Protein AF-A0A928DIE9-F1 (afdb_monomer_lite)

Radius of gyration: 20.84 Å; chains: 1; bounding box: 59×35×54 Å

pLDDT: mean 76.39, std 14.11, range [31.09, 95.12]

Sequence (202 aa):
MENKKYRVNTIIRRFVLQNSGRWTNYGNALSGDERKLLEYARLKGYVVCGNDAVRGSKLGEHFRVVKYFTTNSLLKKQKAEEKEQALRLEKCLKSERLNRFTTISDIGCIVVDDVKYSNFYGVGENIVDVCSCDFEEFKKSEIITRRQIFNIKEFISVIKFDSLKSIKVSHFDCDDSLGSTTIDNVCGFCIWKRKMKVFVQK

Foldseek 3Di:
DDWDKADAFDKAWQWDWDDDDPDIDIDGPDDPVRVVLLLLCVLVPQWDWDAPDDPPDNRRTIIGGHHIDIPVRSVVVVVVVVVVVVVLVCVLFVWAFDDKDWADEPQLWKAKQNDIGGDQDDDDTQMETETEGALVSNVVRDDPDPPPDDGSAWDWHKFFDPFWDWMWIASYDPDCVVDTDIDGQWRTWIDTRSYIYTYHYD

Structure (mmCIF, N/CA/C/O backbone):
data_AF-A0A928DIE9-F1
#
_entry.id   AF-A0A928DIE9-F1
#
loop_
_atom_site.group_PDB
_atom_site.id
_atom_site.type_symbol
_atom_site.label_atom_id
_atom_site.label_alt_id
_atom_site.label_comp_id
_atom_site.label_asym_id
_atom_site.label_entity_id
_atom_site.label_seq_id
_atom_site.pdbx_PDB_ins_code
_atom_site.Cartn_x
_atom_site.Cartn_y
_atom_site.Cartn_z
_atom_site.occupancy
_atom_site.B_iso_or_equiv
_atom_site.auth_seq_id
_atom_site.auth_comp_id
_atom_site.auth_asym_id
_atom_site.auth_atom_id
_atom_site.pdbx_PDB_model_num
ATOM 1 N N . MET A 1 1 ? 12.667 12.666 -12.101 1.00 64.69 1 MET A N 1
ATOM 2 C CA . MET A 1 1 ? 12.674 11.545 -13.068 1.00 64.69 1 MET A CA 1
ATOM 3 C C . MET A 1 1 ? 12.525 12.125 -14.463 1.00 64.69 1 MET A C 1
ATOM 5 O O . MET A 1 1 ? 11.656 12.968 -14.649 1.00 64.69 1 MET A O 1
ATOM 9 N N . GLU A 1 2 ? 13.375 11.729 -15.406 1.00 78.88 2 GLU A N 1
ATOM 10 C CA . GLU A 1 2 ? 13.323 12.212 -16.791 1.00 78.88 2 GLU A CA 1
ATOM 11 C C . GLU A 1 2 ? 12.066 11.699 -17.524 1.00 78.88 2 GLU A C 1
ATOM 13 O O . GLU A 1 2 ? 11.584 10.588 -17.265 1.00 78.88 2 GLU A O 1
ATOM 18 N N . ASN A 1 3 ? 11.510 12.503 -18.436 1.00 88.50 3 ASN A N 1
ATOM 19 C CA . ASN A 1 3 ? 10.296 12.142 -19.169 1.00 88.50 3 ASN A CA 1
ATOM 20 C C . ASN A 1 3 ? 10.588 11.186 -20.340 1.00 88.50 3 ASN A C 1
ATOM 22 O O . ASN A 1 3 ? 10.615 11.587 -21.504 1.00 88.50 3 ASN A O 1
ATOM 26 N N . LYS A 1 4 ? 10.777 9.903 -20.023 1.00 91.62 4 LYS A N 1
ATOM 27 C CA . LYS A 1 4 ? 11.003 8.830 -20.999 1.00 91.62 4 LYS A CA 1
ATOM 28 C C . LYS A 1 4 ? 9.729 8.497 -21.787 1.00 91.62 4 LYS A C 1
ATOM 30 O O . LYS A 1 4 ? 8.614 8.531 -21.257 1.00 91.62 4 LYS A O 1
ATOM 35 N N . LYS A 1 5 ? 9.904 8.139 -23.064 1.00 94.00 5 LYS A N 1
ATOM 36 C CA . LYS A 1 5 ? 8.845 7.656 -23.965 1.00 94.00 5 LYS A CA 1
ATOM 37 C C . LYS A 1 5 ? 9.003 6.147 -24.165 1.00 94.00 5 LYS A C 1
ATOM 39 O O . LYS A 1 5 ? 10.012 5.710 -24.706 1.00 94.00 5 LYS A O 1
ATOM 44 N N . TYR A 1 6 ? 7.994 5.373 -23.788 1.00 93.31 6 TYR A N 1
ATOM 45 C CA . TYR A 1 6 ? 7.972 3.917 -23.914 1.00 93.31 6 TYR A CA 1
ATOM 46 C C . TYR A 1 6 ? 7.121 3.524 -25.119 1.00 93.31 6 TYR A C 1
ATOM 48 O O . TYR A 1 6 ? 5.908 3.741 -25.131 1.00 93.31 6 TYR A O 1
ATOM 56 N N . ARG A 1 7 ? 7.759 2.985 -26.163 1.00 94.69 7 ARG A N 1
ATOM 57 C CA . ARG A 1 7 ? 7.091 2.579 -27.410 1.00 94.69 7 ARG A CA 1
ATOM 58 C C . ARG A 1 7 ? 6.674 1.115 -27.355 1.00 94.69 7 ARG A C 1
ATOM 60 O O . ARG A 1 7 ? 7.305 0.321 -26.665 1.00 94.69 7 ARG A O 1
ATOM 67 N N . VAL A 1 8 ? 5.637 0.753 -28.104 1.00 94.62 8 VAL A N 1
ATOM 68 C CA . VAL A 1 8 ? 5.186 -0.642 -28.229 1.00 94.62 8 VAL A CA 1
ATOM 69 C C . VAL A 1 8 ? 6.357 -1.539 -28.653 1.00 94.62 8 VAL A C 1
ATOM 71 O O . VAL A 1 8 ? 7.210 -1.119 -29.431 1.00 94.62 8 VAL A O 1
ATOM 74 N N . ASN A 1 9 ? 6.415 -2.746 -28.092 1.00 90.62 9 ASN A N 1
ATOM 75 C CA . ASN A 1 9 ? 7.477 -3.746 -28.232 1.00 90.62 9 ASN A CA 1
ATOM 76 C C . ASN A 1 9 ? 8.849 -3.356 -27.662 1.00 90.62 9 ASN A C 1
ATOM 78 O O . ASN A 1 9 ? 9.798 -4.124 -27.794 1.00 90.62 9 ASN A O 1
ATOM 82 N N . THR A 1 10 ? 8.966 -2.223 -26.961 1.00 93.50 10 THR A N 1
ATOM 83 C CA . THR A 1 10 ? 10.204 -1.892 -26.240 1.00 93.50 10 THR A CA 1
ATOM 84 C C . THR A 1 10 ? 10.426 -2.903 -25.114 1.00 93.50 10 THR A C 1
ATOM 86 O O . THR A 1 10 ? 9.526 -3.137 -24.300 1.00 93.50 10 THR A O 1
ATOM 89 N N . ILE A 1 11 ? 11.622 -3.493 -25.067 1.00 92.25 11 ILE A N 1
ATOM 90 C CA . ILE A 1 11 ? 12.054 -4.421 -24.016 1.00 92.25 11 ILE A CA 1
ATOM 91 C C . ILE A 1 11 ? 12.897 -3.654 -23.003 1.00 92.25 11 ILE A C 1
ATOM 93 O O . ILE A 1 11 ? 13.876 -3.002 -23.356 1.00 92.25 11 ILE A O 1
ATOM 97 N N . ILE A 1 12 ? 12.521 -3.757 -21.734 1.00 92.00 12 ILE A N 1
ATOM 98 C CA . ILE A 1 12 ? 13.185 -3.089 -20.619 1.00 92.00 12 ILE A CA 1
ATOM 99 C C . ILE A 1 12 ? 13.674 -4.167 -19.657 1.00 92.00 12 ILE A C 1
ATOM 101 O O . ILE A 1 12 ? 12.870 -4.845 -19.010 1.00 92.00 12 ILE A O 1
ATOM 105 N N . ARG A 1 13 ? 14.993 -4.349 -19.573 1.00 89.44 13 ARG A N 1
ATOM 106 C CA . ARG A 1 13 ? 15.612 -5.359 -18.704 1.00 89.44 13 ARG A CA 1
ATOM 107 C C . ARG A 1 13 ? 15.458 -4.972 -17.238 1.00 89.44 13 ARG A C 1
ATOM 109 O O . ARG A 1 13 ? 15.563 -3.800 -16.889 1.00 89.44 13 ARG A O 1
ATOM 116 N N . ARG A 1 14 ? 15.200 -5.960 -16.378 1.00 85.62 14 ARG A N 1
ATOM 117 C CA . ARG A 1 14 ? 15.103 -5.753 -14.923 1.00 85.62 14 ARG A CA 1
ATOM 118 C C . ARG A 1 14 ? 16.461 -5.835 -14.238 1.00 85.62 14 ARG A C 1
ATOM 120 O O . ARG A 1 14 ? 16.690 -5.126 -13.259 1.00 85.62 14 ARG A O 1
ATOM 127 N N . PHE A 1 15 ? 17.346 -6.665 -14.775 1.00 84.31 15 PHE A N 1
ATOM 128 C CA . PHE A 1 15 ? 18.665 -6.930 -14.224 1.00 84.31 15 PHE A CA 1
ATOM 129 C C . PHE A 1 15 ? 19.743 -6.721 -15.281 1.00 84.31 15 PHE A C 1
ATOM 131 O O . PHE A 1 15 ? 19.508 -6.915 -16.473 1.00 84.31 15 PHE A O 1
ATOM 138 N N . VAL A 1 16 ? 20.916 -6.311 -14.821 1.00 82.75 16 VAL A N 1
ATOM 139 C CA . VAL A 1 16 ? 22.142 -6.195 -15.614 1.00 82.75 16 VAL A CA 1
ATOM 140 C C . VAL A 1 16 ? 23.260 -6.930 -14.891 1.00 82.75 16 VAL A C 1
ATOM 142 O O . VAL A 1 16 ? 23.226 -7.094 -13.669 1.00 82.75 16 VAL A O 1
ATOM 145 N N . LEU A 1 17 ? 24.253 -7.384 -15.648 1.00 79.69 17 LEU A N 1
ATOM 146 C CA . LEU A 1 17 ? 25.487 -7.903 -15.072 1.00 79.69 17 LEU A CA 1
ATOM 147 C C . LEU A 1 17 ? 26.240 -6.764 -14.382 1.00 79.69 17 LEU A C 1
ATOM 149 O O . LEU A 1 17 ? 26.404 -5.690 -14.958 1.00 79.69 17 LEU A O 1
ATOM 153 N N . GLN A 1 18 ? 26.694 -7.001 -13.156 1.00 73.56 18 GLN A N 1
ATOM 154 C CA . GLN A 1 18 ? 27.479 -6.045 -12.385 1.00 73.56 18 GLN A CA 1
ATOM 155 C C . GLN A 1 18 ? 28.905 -6.596 -12.243 1.00 73.56 18 GLN A C 1
ATOM 157 O O . GLN A 1 18 ? 29.102 -7.557 -11.513 1.00 73.56 18 GLN A O 1
ATOM 162 N N . ASN A 1 19 ? 29.846 -5.999 -12.990 1.00 59.81 19 ASN A N 1
ATOM 163 C CA . ASN A 1 19 ? 31.301 -6.227 -13.078 1.00 59.81 19 ASN A CA 1
ATOM 164 C C . ASN A 1 19 ? 31.883 -7.660 -13.029 1.00 59.81 19 ASN A C 1
ATOM 166 O O . ASN A 1 19 ? 31.522 -8.543 -12.259 1.00 59.81 19 ASN A O 1
ATOM 170 N N . SER A 1 20 ? 32.886 -7.839 -13.889 1.00 55.91 20 SER A N 1
ATOM 171 C CA . SER A 1 20 ? 33.632 -9.058 -14.189 1.00 55.91 20 SER A CA 1
ATOM 172 C C . SER A 1 20 ? 34.693 -9.380 -13.127 1.00 55.91 20 SER A C 1
ATOM 174 O O . SER A 1 20 ? 35.809 -8.865 -13.177 1.00 55.91 20 SER A O 1
ATOM 176 N N . GLY A 1 21 ? 34.353 -10.254 -12.182 1.00 56.84 21 GLY A N 1
ATOM 177 C CA . GLY A 1 21 ? 35.299 -10.954 -11.305 1.00 56.84 21 GLY A CA 1
ATOM 178 C C . GLY A 1 21 ? 35.074 -12.471 -11.349 1.00 56.84 21 GLY A C 1
ATOM 179 O O . GLY A 1 21 ? 34.249 -12.949 -12.126 1.00 56.84 21 GLY A O 1
ATOM 180 N N . ARG A 1 22 ? 35.760 -13.244 -10.487 1.00 53.28 22 ARG A N 1
ATOM 181 C CA . ARG A 1 22 ? 35.577 -14.715 -10.364 1.00 53.28 22 ARG A CA 1
ATOM 182 C C . ARG A 1 22 ? 34.127 -15.144 -10.067 1.00 53.28 22 ARG A C 1
ATOM 184 O O . ARG A 1 22 ? 33.798 -16.305 -10.276 1.00 53.28 22 ARG A O 1
ATOM 191 N N . TRP A 1 23 ? 33.278 -14.215 -9.625 1.00 54.41 23 TRP A N 1
ATOM 192 C CA . TRP A 1 23 ? 31.851 -14.408 -9.380 1.00 54.41 23 TRP A CA 1
ATOM 193 C C . TRP A 1 23 ? 31.066 -13.277 -10.052 1.00 54.41 23 TRP A C 1
ATOM 195 O O . TRP A 1 23 ? 31.322 -12.103 -9.786 1.00 54.41 23 TRP A O 1
ATOM 205 N N . THR A 1 24 ? 30.139 -13.615 -10.948 1.00 58.31 24 THR A N 1
ATOM 206 C CA . THR A 1 24 ? 29.255 -12.644 -11.608 1.00 58.31 24 THR A CA 1
ATOM 207 C C . THR A 1 24 ? 28.074 -12.330 -10.694 1.00 58.31 24 THR A C 1
ATOM 209 O O . THR A 1 24 ? 27.295 -13.221 -10.365 1.00 58.31 24 THR A O 1
ATOM 212 N N . ASN A 1 25 ? 27.915 -11.062 -10.309 1.00 67.38 25 ASN A N 1
ATOM 213 C CA . ASN A 1 25 ? 26.770 -10.607 -9.519 1.00 67.38 25 ASN A CA 1
ATOM 214 C C . ASN A 1 25 ? 25.738 -9.890 -10.405 1.00 67.38 25 ASN A C 1
ATOM 216 O O . ASN A 1 25 ? 26.071 -9.287 -11.430 1.00 67.38 25 ASN A O 1
ATOM 220 N N . TYR A 1 26 ? 24.464 -9.960 -10.009 1.00 70.69 26 TYR A N 1
ATOM 221 C CA . TYR A 1 26 ? 23.358 -9.297 -10.707 1.00 70.69 26 TYR A CA 1
ATOM 222 C C . TYR A 1 26 ? 23.009 -7.971 -10.030 1.00 70.69 26 TYR A C 1
ATOM 224 O O . TYR A 1 26 ? 22.671 -7.947 -8.847 1.00 70.69 26 TYR A O 1
ATOM 232 N N . GLY A 1 27 ? 23.022 -6.886 -10.803 1.00 76.12 27 GLY A N 1
ATOM 233 C CA . GLY A 1 27 ? 22.555 -5.569 -10.380 1.00 76.12 27 GLY A CA 1
ATOM 234 C C . GLY A 1 27 ? 21.139 -5.279 -10.880 1.00 76.12 27 GLY A C 1
ATOM 235 O O . GLY A 1 27 ? 20.681 -5.844 -11.877 1.00 76.12 27 GLY A O 1
ATOM 236 N N . ASN A 1 28 ? 20.433 -4.363 -10.212 1.00 81.31 28 ASN A N 1
ATOM 237 C CA . ASN A 1 28 ? 19.189 -3.811 -10.753 1.00 81.31 28 ASN A CA 1
ATOM 238 C C . ASN A 1 28 ? 19.514 -2.912 -11.956 1.00 81.31 28 ASN A C 1
ATOM 240 O O . ASN A 1 28 ? 20.283 -1.965 -11.829 1.00 81.31 28 ASN A O 1
ATOM 244 N N . ALA A 1 29 ? 18.883 -3.175 -13.100 1.00 83.25 29 ALA A N 1
ATOM 245 C CA . ALA A 1 29 ? 19.022 -2.353 -14.309 1.00 83.25 29 ALA A CA 1
ATOM 246 C C . ALA A 1 29 ? 18.222 -1.045 -14.240 1.00 83.25 29 ALA A C 1
ATOM 248 O O . ALA A 1 29 ? 18.416 -0.136 -15.042 1.00 83.25 29 ALA A O 1
ATOM 249 N N . LEU A 1 30 ? 17.269 -0.984 -13.309 1.00 85.69 30 LEU A N 1
ATOM 250 C CA . LEU A 1 30 ? 16.293 0.085 -13.187 1.00 85.69 30 LEU A CA 1
ATOM 251 C C . LEU A 1 30 ? 16.490 0.811 -11.867 1.00 85.69 30 LEU A C 1
ATOM 253 O O . LEU A 1 30 ? 16.661 0.179 -10.820 1.00 85.69 30 LEU A O 1
ATOM 257 N N . SER A 1 31 ? 16.365 2.137 -11.910 1.00 84.81 31 SER A N 1
ATOM 258 C CA . SER A 1 31 ? 16.202 2.924 -10.690 1.00 84.81 31 SER A CA 1
ATOM 259 C C . SER A 1 31 ? 14.949 2.472 -9.926 1.00 84.81 31 SER A C 1
ATOM 261 O O . SER A 1 31 ? 13.987 1.961 -10.513 1.00 84.81 31 SER A O 1
ATOM 263 N N . GLY A 1 32 ? 14.936 2.672 -8.604 1.00 78.06 32 GLY A N 1
ATOM 264 C CA . GLY A 1 32 ? 13.797 2.288 -7.764 1.00 78.06 32 GLY A CA 1
ATOM 265 C C . GLY A 1 32 ? 12.475 2.910 -8.230 1.00 78.06 32 GLY A C 1
ATOM 266 O O . GLY A 1 32 ? 11.444 2.235 -8.241 1.00 78.06 32 GLY A O 1
ATOM 267 N N . ASP A 1 33 ? 12.512 4.161 -8.687 1.00 80.06 33 ASP A N 1
ATOM 268 C CA . ASP A 1 33 ? 11.329 4.875 -9.169 1.00 80.06 33 ASP A CA 1
ATOM 269 C C . ASP A 1 33 ? 10.865 4.398 -10.549 1.00 80.06 33 ASP A C 1
ATOM 271 O O . ASP A 1 33 ? 9.667 4.212 -10.767 1.00 80.06 33 ASP A O 1
ATOM 275 N N . GLU A 1 34 ? 11.793 4.120 -11.465 1.00 83.75 34 GLU A N 1
ATOM 276 C CA . GLU A 1 34 ? 11.464 3.567 -12.783 1.00 83.75 34 GLU A CA 1
ATOM 277 C C . GLU A 1 34 ? 10.861 2.165 -12.660 1.00 83.75 34 GLU A C 1
ATOM 279 O O . GLU A 1 34 ? 9.843 1.857 -13.281 1.00 83.75 34 GLU A O 1
ATOM 284 N N . ARG A 1 35 ? 11.402 1.336 -11.762 1.00 85.19 35 ARG A N 1
ATOM 285 C CA . ARG A 1 35 ? 10.805 0.042 -11.420 1.00 85.19 35 ARG A CA 1
ATOM 286 C C . ARG A 1 35 ? 9.405 0.204 -10.827 1.00 85.19 35 ARG A C 1
ATOM 288 O O . ARG A 1 35 ? 8.515 -0.588 -11.134 1.00 85.19 35 ARG A O 1
ATOM 295 N N . LYS A 1 36 ? 9.178 1.205 -9.968 1.00 79.31 36 LYS A N 1
ATOM 296 C CA . LYS A 1 36 ? 7.841 1.470 -9.411 1.00 79.31 36 LYS A CA 1
ATOM 297 C C . LYS A 1 36 ? 6.835 1.812 -10.501 1.00 79.31 36 LYS A C 1
ATOM 299 O O . LYS A 1 36 ? 5.760 1.212 -10.516 1.00 79.31 36 LYS A O 1
ATOM 304 N N . LEU A 1 37 ? 7.225 2.692 -11.416 1.00 84.94 37 LEU A N 1
ATOM 305 C CA . LEU A 1 37 ? 6.416 3.113 -12.550 1.00 84.94 37 LEU A CA 1
ATOM 306 C C . LEU A 1 37 ? 6.063 1.948 -13.483 1.00 84.94 37 LEU A C 1
ATOM 308 O O . LEU A 1 37 ? 4.908 1.813 -13.872 1.00 84.94 37 LEU A O 1
ATOM 312 N N . LEU A 1 38 ? 7.030 1.091 -13.825 1.00 86.06 38 LEU A N 1
ATOM 313 C CA . LEU A 1 38 ? 6.810 -0.045 -14.730 1.00 86.06 38 LEU A CA 1
ATOM 314 C C . LEU A 1 38 ? 5.915 -1.127 -14.120 1.00 86.06 38 LEU A C 1
ATOM 316 O O . LEU A 1 38 ? 5.119 -1.741 -14.823 1.00 86.06 38 LEU A O 1
ATOM 320 N N . GLU A 1 39 ? 5.962 -1.314 -12.805 1.00 84.12 39 GLU A N 1
ATOM 321 C CA . GLU A 1 39 ? 4.992 -2.169 -12.115 1.00 84.12 39 GLU A CA 1
ATOM 322 C C . GLU A 1 39 ? 3.582 -1.572 -12.156 1.00 84.12 39 GLU A C 1
ATOM 324 O O . GLU A 1 39 ? 2.631 -2.289 -12.450 1.00 84.12 39 GLU A O 1
ATOM 329 N N . TYR A 1 40 ? 3.429 -0.261 -11.934 1.00 81.00 40 TYR A N 1
ATOM 330 C CA . TYR A 1 40 ? 2.140 0.413 -12.129 1.00 81.00 40 TYR A CA 1
ATOM 331 C C . TYR A 1 40 ? 1.644 0.265 -13.578 1.00 81.00 40 TYR A C 1
ATOM 333 O O . TYR A 1 40 ? 0.487 -0.086 -13.817 1.00 81.00 40 TYR A O 1
ATOM 341 N N . ALA A 1 41 ? 2.544 0.421 -14.553 1.00 81.94 41 ALA A N 1
ATOM 342 C CA . ALA A 1 41 ? 2.262 0.193 -15.967 1.00 81.94 41 ALA A CA 1
ATOM 343 C C . ALA A 1 41 ? 1.769 -1.240 -16.227 1.00 81.94 41 ALA A C 1
ATOM 345 O O . ALA A 1 41 ? 0.841 -1.434 -17.014 1.00 81.94 41 ALA A O 1
ATOM 346 N N . ARG A 1 42 ? 2.344 -2.239 -15.544 1.00 83.81 42 ARG A N 1
ATOM 347 C CA . ARG A 1 42 ? 1.964 -3.655 -15.667 1.00 83.81 42 ARG A CA 1
ATOM 348 C C . ARG A 1 42 ? 0.527 -3.877 -15.231 1.00 83.81 42 ARG A C 1
ATOM 350 O O . ARG A 1 42 ? -0.257 -4.483 -15.950 1.00 83.81 42 ARG A O 1
ATOM 357 N N . LEU A 1 43 ? 0.168 -3.322 -14.081 1.00 77.44 43 LEU A N 1
ATOM 358 C CA . LEU A 1 43 ? -1.168 -3.442 -13.494 1.00 77.44 43 LEU A CA 1
ATOM 359 C C . LEU A 1 43 ? -2.250 -2.809 -14.368 1.00 77.44 43 LEU A C 1
ATOM 361 O O . LEU A 1 43 ? -3.383 -3.274 -14.398 1.00 77.44 43 LEU A O 1
ATOM 365 N N . LYS A 1 44 ? -1.894 -1.755 -15.103 1.00 84.50 44 LYS A N 1
ATOM 366 C CA . LYS A 1 44 ? -2.789 -1.070 -16.041 1.00 84.50 44 LYS A CA 1
ATOM 367 C C . LYS A 1 44 ? -2.713 -1.628 -17.468 1.00 84.50 44 LYS A C 1
ATOM 369 O O . LYS A 1 44 ? -3.322 -1.061 -18.375 1.00 84.50 44 LYS A O 1
ATOM 374 N N . GLY A 1 45 ? -1.972 -2.717 -17.681 1.00 81.94 45 GLY A N 1
ATOM 375 C CA . GLY A 1 45 ? -1.859 -3.397 -18.972 1.00 81.94 45 GLY A CA 1
ATOM 376 C C . GLY A 1 45 ? -1.089 -2.613 -20.039 1.00 81.94 45 GLY A C 1
ATOM 377 O O . GLY A 1 45 ? -1.364 -2.777 -21.226 1.00 81.94 45 GLY A O 1
ATOM 378 N N . TYR A 1 46 ? -0.165 -1.732 -19.643 1.00 86.94 46 TYR A N 1
ATOM 379 C CA . TYR A 1 46 ? 0.757 -1.0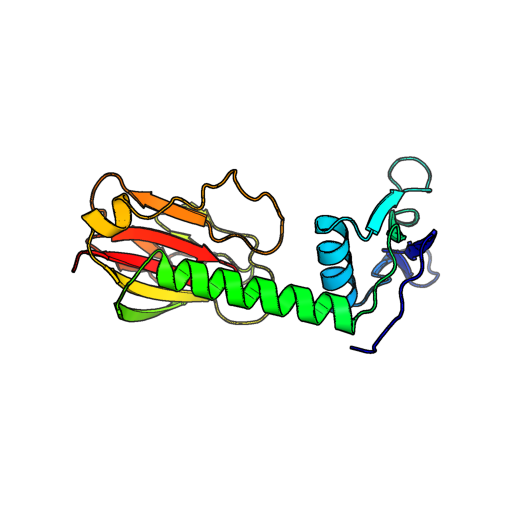45 -20.560 1.00 86.94 46 TYR A CA 1
ATOM 380 C C . TYR A 1 46 ? 2.035 -1.845 -20.811 1.00 86.94 46 TYR A C 1
ATOM 382 O O . TYR A 1 46 ? 2.655 -1.692 -21.865 1.00 86.94 46 TYR A O 1
ATOM 390 N N . VAL A 1 47 ? 2.423 -2.709 -19.869 1.00 90.94 47 VAL A N 1
ATOM 391 C CA . VAL A 1 47 ? 3.559 -3.626 -20.014 1.00 90.94 47 VAL A CA 1
ATOM 392 C C . VAL A 1 47 ? 3.188 -5.036 -19.555 1.00 90.94 47 VAL A C 1
ATOM 394 O O . VAL A 1 47 ? 2.308 -5.209 -18.715 1.00 90.94 47 VAL A O 1
ATOM 397 N N . VAL A 1 48 ? 3.894 -6.038 -20.069 1.00 90.38 48 VAL A N 1
ATOM 398 C CA . VAL A 1 48 ? 3.825 -7.436 -19.618 1.00 90.38 48 VAL A CA 1
ATOM 399 C C . VAL A 1 48 ? 5.202 -7.908 -19.159 1.00 90.38 48 VAL A C 1
ATOM 401 O O . VAL A 1 48 ? 6.220 -7.414 -19.644 1.00 90.38 48 VAL A O 1
ATOM 404 N N . CYS A 1 49 ? 5.247 -8.847 -18.216 1.00 89.31 49 CYS A N 1
ATOM 405 C CA . CYS A 1 49 ? 6.502 -9.473 -17.801 1.00 89.31 49 CYS A CA 1
ATOM 406 C C . CYS A 1 49 ? 6.845 -10.637 -18.730 1.00 89.31 49 CYS A C 1
ATOM 408 O O . CYS A 1 49 ? 5.968 -11.409 -19.110 1.00 89.31 49 CYS A O 1
ATOM 410 N N . GLY A 1 50 ? 8.125 -10.777 -19.055 1.00 8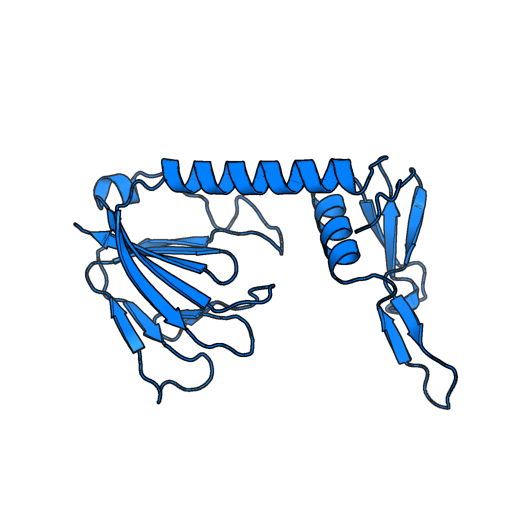6.31 50 GLY A N 1
ATOM 411 C CA . GLY A 1 50 ? 8.655 -11.930 -19.770 1.00 86.31 50 GLY A CA 1
ATOM 412 C C . GLY A 1 50 ? 9.993 -12.370 -19.190 1.00 86.31 50 GLY A C 1
ATOM 413 O O . GLY A 1 50 ? 10.644 -11.616 -18.463 1.00 86.31 50 GLY A O 1
ATOM 414 N N . ASN A 1 51 ? 10.391 -13.595 -19.519 1.00 87.12 51 ASN A N 1
ATOM 415 C CA . ASN A 1 51 ? 11.729 -14.111 -19.272 1.00 87.12 51 ASN A CA 1
ATOM 416 C C . ASN A 1 51 ? 12.181 -14.874 -20.522 1.00 87.12 51 ASN A C 1
ATOM 418 O O . ASN A 1 51 ? 11.515 -15.823 -20.925 1.00 87.12 51 ASN A O 1
ATOM 422 N N . ASP A 1 52 ? 13.249 -14.409 -21.164 1.00 83.44 52 ASP A N 1
ATOM 423 C CA . ASP A 1 52 ? 13.844 -15.020 -22.361 1.00 83.44 52 ASP A CA 1
ATOM 424 C C . ASP A 1 52 ? 15.156 -15.766 -22.062 1.00 83.44 52 ASP A C 1
ATOM 426 O O . ASP A 1 52 ? 15.822 -16.232 -22.983 1.00 83.44 52 ASP A O 1
ATOM 430 N N . ALA A 1 53 ? 15.529 -15.907 -20.787 1.00 79.00 53 ALA A N 1
ATOM 431 C CA . ALA A 1 53 ? 16.671 -16.715 -20.393 1.00 79.00 53 ALA A CA 1
ATOM 432 C C . ALA A 1 53 ? 16.283 -18.184 -20.177 1.00 79.00 53 ALA A C 1
ATOM 434 O O . ALA A 1 53 ? 15.119 -18.529 -19.953 1.00 79.00 53 ALA A O 1
ATOM 435 N N . VAL A 1 54 ? 17.297 -19.057 -20.202 1.00 73.69 54 VAL A N 1
ATOM 436 C CA . VAL A 1 54 ? 17.153 -20.476 -19.851 1.00 73.69 54 VAL A CA 1
ATOM 437 C C . VAL A 1 54 ? 16.518 -20.591 -18.458 1.00 73.69 54 VAL A C 1
ATOM 439 O O . VAL A 1 54 ? 16.803 -19.783 -17.569 1.00 73.69 54 VAL A O 1
ATOM 442 N N . ARG A 1 55 ? 15.609 -21.564 -18.308 1.00 66.81 55 ARG A N 1
ATOM 443 C CA . ARG A 1 55 ? 14.682 -21.760 -17.178 1.00 66.81 55 ARG A CA 1
ATOM 444 C C . ARG A 1 55 ? 15.249 -21.260 -15.835 1.00 66.81 55 ARG A C 1
ATOM 446 O O . ARG A 1 55 ? 16.205 -21.818 -15.313 1.00 66.81 55 ARG A O 1
ATOM 453 N N . GLY A 1 56 ? 14.627 -20.219 -15.274 1.00 58.62 56 GLY A N 1
ATOM 454 C CA . GLY A 1 56 ? 14.929 -19.706 -13.929 1.00 58.62 56 GLY A CA 1
ATOM 455 C C . GLY A 1 56 ? 16.036 -18.648 -13.835 1.00 58.62 56 GLY A C 1
ATOM 456 O O . GLY A 1 56 ? 16.278 -18.134 -12.744 1.00 58.62 56 GLY A O 1
ATOM 457 N N . SER A 1 57 ? 16.689 -18.271 -14.939 1.00 70.62 57 SER A N 1
ATOM 458 C CA . SER A 1 57 ? 17.720 -17.227 -14.903 1.00 70.62 57 SER A CA 1
ATOM 459 C C . SER A 1 57 ? 17.124 -15.818 -14.795 1.00 70.62 57 SER A C 1
ATOM 461 O O . SER A 1 57 ? 16.211 -15.440 -15.534 1.00 70.62 57 SER A O 1
ATOM 463 N N . LYS A 1 58 ? 17.680 -15.019 -13.873 1.00 70.56 58 LYS A N 1
ATOM 464 C CA . LYS A 1 58 ? 17.249 -13.638 -13.591 1.00 70.56 58 LYS A CA 1
ATOM 465 C C . LYS A 1 58 ? 17.591 -12.659 -14.719 1.00 70.56 58 LYS A C 1
ATOM 467 O O . LYS A 1 58 ? 16.908 -11.654 -14.874 1.00 70.56 58 LYS A O 1
ATOM 472 N N . LEU A 1 59 ? 18.612 -12.942 -15.534 1.00 75.38 59 LEU A N 1
ATOM 473 C CA . LEU A 1 59 ? 19.055 -12.039 -16.610 1.00 75.38 59 LEU A CA 1
ATOM 474 C C . LEU A 1 59 ? 18.026 -11.872 -17.733 1.00 75.38 59 LEU A C 1
ATOM 476 O O . LEU A 1 59 ? 18.006 -10.839 -18.403 1.00 75.38 59 LEU A O 1
ATOM 480 N N . GLY A 1 60 ? 17.160 -12.865 -17.929 1.00 78.38 60 GLY A N 1
ATOM 481 C CA . GLY A 1 60 ? 16.134 -12.792 -18.962 1.00 78.38 60 GLY A CA 1
ATOM 482 C C . GLY A 1 60 ? 14.900 -12.001 -18.546 1.00 78.38 60 GLY A C 1
ATOM 483 O O . GLY A 1 60 ? 14.064 -11.669 -19.389 1.00 78.38 60 GLY A O 1
ATOM 484 N N . GLU A 1 61 ? 14.767 -11.653 -17.263 1.00 86.94 61 GLU A N 1
ATOM 485 C CA . GLU A 1 61 ? 13.580 -10.961 -16.781 1.00 86.94 61 GLU A CA 1
ATOM 486 C C . GLU A 1 61 ? 13.469 -9.541 -17.353 1.00 86.94 61 GLU A C 1
ATOM 488 O O . GLU A 1 61 ? 14.353 -8.688 -17.193 1.00 86.94 61 GLU A O 1
ATOM 493 N N . HIS A 1 62 ? 12.334 -9.262 -17.990 1.00 90.69 62 HIS A N 1
ATOM 494 C CA . HIS A 1 62 ? 12.075 -7.988 -18.646 1.00 90.69 62 HIS A CA 1
ATOM 495 C C . HIS A 1 62 ? 10.614 -7.546 -18.535 1.00 90.69 62 HIS A C 1
ATOM 497 O O . HIS A 1 62 ? 9.699 -8.351 -18.349 1.00 90.69 62 HIS A O 1
ATOM 503 N N . PHE A 1 63 ? 10.403 -6.242 -18.706 1.00 91.69 63 PHE A N 1
ATOM 504 C CA . PHE A 1 63 ? 9.113 -5.670 -19.074 1.00 91.69 63 PHE A CA 1
ATOM 505 C C . PHE A 1 63 ? 9.071 -5.478 -20.588 1.00 91.69 63 PHE A C 1
ATOM 507 O O . PHE A 1 63 ? 9.993 -4.908 -21.171 1.00 91.69 63 PHE A O 1
ATOM 514 N N . ARG A 1 64 ? 7.995 -5.925 -21.228 1.00 94.62 64 ARG A N 1
ATOM 515 C CA . ARG A 1 64 ? 7.707 -5.650 -22.636 1.00 94.62 64 ARG A CA 1
ATOM 516 C C . ARG A 1 64 ? 6.550 -4.679 -22.723 1.00 94.62 64 ARG A C 1
ATOM 518 O O . ARG A 1 64 ? 5.474 -4.945 -22.192 1.00 94.62 64 ARG A O 1
ATOM 525 N N . VAL A 1 65 ? 6.766 -3.560 -23.395 1.00 94.56 65 VAL A N 1
ATOM 526 C CA . VAL A 1 65 ? 5.741 -2.534 -23.575 1.00 94.56 65 VAL A CA 1
ATOM 527 C C . VAL A 1 65 ? 4.723 -3.008 -24.606 1.00 94.56 65 VAL A C 1
ATOM 529 O O . VAL A 1 65 ? 5.076 -3.278 -25.748 1.00 94.56 65 VAL A O 1
ATOM 532 N N . VAL A 1 66 ? 3.456 -3.097 -24.213 1.00 94.25 66 VAL A N 1
ATOM 533 C CA . VAL A 1 66 ? 2.346 -3.500 -25.096 1.00 94.25 66 VAL A CA 1
ATOM 534 C C . VAL A 1 66 ? 1.484 -2.313 -25.525 1.00 94.25 66 VAL A C 1
ATOM 536 O O . VAL A 1 66 ? 0.792 -2.390 -26.533 1.00 94.25 66 VAL A O 1
ATOM 539 N N . LYS A 1 67 ? 1.553 -1.189 -24.801 1.00 94.50 67 LYS A N 1
ATOM 540 C CA . LYS A 1 67 ? 0.885 0.073 -25.151 1.00 94.50 67 LYS A CA 1
ATOM 541 C C . LYS A 1 67 ? 1.844 1.233 -24.958 1.00 94.50 67 LYS A C 1
ATOM 543 O O . LYS A 1 67 ? 2.609 1.236 -24.002 1.00 94.50 67 LYS A O 1
ATOM 548 N N . TYR A 1 68 ? 1.782 2.232 -25.832 1.00 95.12 68 TYR A N 1
ATOM 549 C CA . TYR A 1 68 ? 2.595 3.438 -25.687 1.00 95.12 68 TYR A CA 1
ATOM 550 C C . TYR A 1 68 ? 2.256 4.199 -24.395 1.00 95.12 68 TYR A C 1
ATOM 552 O O . TYR A 1 68 ? 1.083 4.371 -24.059 1.00 95.12 68 TYR A O 1
ATOM 560 N N . PHE A 1 69 ? 3.278 4.695 -23.692 1.00 94.81 69 PHE A N 1
ATOM 561 C CA . PHE A 1 69 ? 3.114 5.645 -22.589 1.00 94.81 69 PHE A CA 1
ATOM 562 C C . PHE A 1 69 ? 4.366 6.501 -22.390 1.00 94.81 69 PHE A C 1
ATOM 564 O O . PHE A 1 69 ? 5.461 6.176 -22.847 1.00 94.81 69 PHE A O 1
ATOM 571 N N . THR A 1 70 ? 4.211 7.607 -21.668 1.00 94.12 70 THR A N 1
ATOM 572 C CA . THR A 1 70 ? 5.333 8.422 -21.183 1.00 94.12 70 THR A CA 1
ATOM 573 C C . THR A 1 70 ? 5.408 8.373 -19.666 1.00 94.12 70 THR A C 1
ATOM 575 O O . THR A 1 70 ? 4.382 8.171 -19.003 1.00 94.12 70 THR A O 1
ATOM 578 N N . THR A 1 71 ? 6.598 8.607 -19.108 1.00 91.38 71 THR A N 1
ATOM 579 C CA . THR A 1 71 ? 6.782 8.727 -17.655 1.00 91.38 71 THR A CA 1
ATOM 580 C C . THR A 1 71 ? 5.787 9.725 -17.064 1.00 91.38 71 THR A C 1
ATOM 582 O O . THR A 1 71 ? 5.053 9.391 -16.136 1.00 91.38 71 THR A O 1
ATOM 585 N N . ASN A 1 72 ? 5.675 10.917 -17.657 1.00 92.31 72 ASN A N 1
ATOM 586 C CA . ASN A 1 72 ? 4.792 11.967 -17.152 1.00 92.31 72 ASN A CA 1
ATOM 587 C C . ASN A 1 72 ? 3.311 11.585 -17.217 1.00 92.31 72 ASN A C 1
ATOM 589 O O . ASN A 1 72 ? 2.582 11.822 -16.254 1.00 92.31 72 ASN A O 1
ATOM 593 N N . SER A 1 73 ? 2.852 10.989 -18.323 1.00 91.56 73 SER A N 1
ATOM 594 C CA . SER A 1 73 ? 1.445 10.584 -18.453 1.00 91.56 73 SER A CA 1
ATOM 595 C C . SER A 1 73 ? 1.055 9.540 -17.411 1.00 91.56 73 SER A C 1
ATOM 597 O O . SER A 1 73 ? -0.017 9.626 -16.816 1.00 91.56 73 SER A O 1
ATOM 599 N N . LEU A 1 74 ? 1.942 8.573 -17.164 1.00 87.56 74 LEU A N 1
ATOM 600 C CA . LEU A 1 74 ? 1.648 7.459 -16.275 1.00 87.56 74 LEU A CA 1
ATOM 601 C C . LEU A 1 74 ? 1.729 7.889 -14.801 1.00 87.56 74 LEU A C 1
ATOM 603 O O . LEU A 1 74 ? 0.857 7.527 -14.020 1.00 87.56 74 LEU A O 1
ATOM 607 N N . LEU A 1 75 ? 2.697 8.746 -14.447 1.00 85.69 75 LEU A N 1
ATOM 608 C CA . LEU A 1 75 ? 2.787 9.359 -13.116 1.00 85.69 75 LEU A CA 1
ATOM 609 C C . LEU A 1 75 ? 1.585 10.250 -12.795 1.00 85.69 75 LEU A C 1
ATOM 611 O O . LEU A 1 75 ? 1.089 10.221 -11.672 1.00 85.69 75 LEU A O 1
ATOM 615 N N . LYS A 1 76 ? 1.106 11.050 -13.758 1.00 88.31 76 LYS A N 1
ATOM 616 C CA . LYS A 1 76 ? -0.105 11.865 -13.565 1.00 88.31 76 LYS A CA 1
ATOM 617 C C . LYS A 1 76 ? -1.315 10.983 -13.272 1.00 88.31 76 LYS A C 1
ATOM 619 O O . LYS A 1 76 ? -2.063 11.283 -12.347 1.00 88.31 76 LYS A O 1
ATOM 624 N N . LYS A 1 77 ? -1.471 9.886 -14.020 1.00 85.12 77 LYS A N 1
ATOM 625 C CA . LYS A 1 77 ? -2.549 8.916 -13.803 1.00 85.12 77 LYS A CA 1
ATOM 626 C C . LYS A 1 77 ? -2.441 8.244 -12.433 1.00 85.12 77 LYS A C 1
ATOM 628 O O . LYS A 1 77 ? -3.429 8.206 -11.712 1.00 85.12 77 LYS A O 1
ATOM 633 N N . GLN A 1 78 ? -1.239 7.815 -12.050 1.00 79.88 78 GLN A N 1
ATOM 634 C CA . GLN A 1 78 ? -0.977 7.242 -10.732 1.00 79.88 78 GLN A CA 1
ATOM 635 C C . GLN A 1 78 ? -1.371 8.213 -9.609 1.00 79.88 78 GLN A C 1
ATOM 637 O O . GLN A 1 78 ? -2.176 7.864 -8.756 1.00 79.88 78 GLN A O 1
ATOM 642 N N . LYS A 1 79 ? -0.881 9.458 -9.643 1.00 79.44 79 LYS A N 1
ATOM 643 C CA . LYS A 1 79 ? -1.203 10.471 -8.622 1.00 79.44 79 LYS A CA 1
ATOM 644 C C . LYS A 1 79 ? -2.695 10.808 -8.560 1.00 79.44 79 LYS A C 1
ATOM 646 O O . LYS A 1 79 ? -3.212 11.090 -7.483 1.00 79.44 79 LYS A O 1
ATOM 651 N N . ALA A 1 80 ? -3.378 10.824 -9.704 1.00 78.00 80 ALA A N 1
ATOM 652 C CA . ALA A 1 80 ? -4.815 11.068 -9.754 1.00 78.00 80 ALA A CA 1
ATOM 653 C C . ALA A 1 80 ? -5.598 9.924 -9.095 1.00 78.00 80 ALA A C 1
ATOM 655 O O . ALA A 1 80 ? -6.477 10.195 -8.283 1.00 78.00 80 ALA A O 1
ATOM 656 N N . GLU A 1 81 ? -5.236 8.670 -9.383 1.00 75.38 81 GLU A N 1
ATOM 657 C CA . GLU A 1 81 ? -5.836 7.495 -8.741 1.00 75.38 81 GLU A CA 1
ATOM 658 C C . GLU A 1 81 ? -5.535 7.453 -7.235 1.00 75.38 81 GLU A C 1
ATOM 660 O O . GLU A 1 81 ? -6.446 7.210 -6.451 1.00 75.38 81 GLU A O 1
ATOM 665 N N . GLU A 1 82 ? -4.305 7.771 -6.812 1.00 69.56 82 GLU A N 1
ATOM 666 C CA . GLU A 1 82 ? -3.937 7.890 -5.391 1.00 69.56 82 GLU A CA 1
ATOM 667 C C . GLU A 1 82 ? -4.809 8.937 -4.674 1.00 69.56 82 GLU A C 1
ATOM 669 O O . GLU A 1 82 ? -5.333 8.689 -3.586 1.00 69.56 82 GLU A O 1
ATOM 674 N N . LYS A 1 83 ? -5.015 10.104 -5.300 1.00 74.00 83 LYS A N 1
ATOM 675 C CA . LYS A 1 83 ? -5.869 11.169 -4.757 1.00 74.00 83 LYS A CA 1
ATOM 676 C C . LYS A 1 83 ? -7.340 10.756 -4.717 1.00 74.00 83 LYS A C 1
ATOM 678 O O . LYS A 1 83 ? -8.023 11.039 -3.739 1.00 74.00 83 LYS A O 1
ATOM 683 N N . GLU A 1 84 ? -7.834 10.100 -5.762 1.00 71.19 84 GLU A N 1
ATOM 684 C CA . GLU A 1 84 ? -9.213 9.616 -5.820 1.00 71.19 84 GLU A CA 1
ATOM 685 C C . GLU A 1 84 ? -9.472 8.547 -4.756 1.00 71.19 84 GLU A C 1
ATOM 687 O O . GLU A 1 84 ? -10.495 8.596 -4.081 1.00 71.19 84 GLU A O 1
ATOM 692 N N . GLN A 1 85 ? -8.537 7.618 -4.552 1.00 64.50 85 GLN A N 1
ATOM 693 C CA . GLN A 1 85 ? -8.634 6.609 -3.500 1.00 64.50 85 GLN A CA 1
ATOM 694 C C . GLN A 1 85 ? -8.610 7.234 -2.107 1.00 64.50 85 GLN A C 1
ATOM 696 O O . GLN A 1 85 ? -9.428 6.857 -1.272 1.00 64.50 85 GLN A O 1
ATOM 701 N N . ALA A 1 86 ? -7.732 8.212 -1.865 1.00 63.69 86 ALA A N 1
ATOM 702 C CA . ALA A 1 86 ? -7.713 8.951 -0.604 1.00 63.69 86 ALA A CA 1
ATOM 703 C C . ALA A 1 86 ? -9.058 9.652 -0.347 1.00 63.69 86 ALA A C 1
ATOM 705 O O . ALA A 1 86 ? -9.632 9.503 0.727 1.00 63.69 86 ALA A O 1
ATOM 706 N N . LEU A 1 87 ? -9.612 10.325 -1.362 1.00 68.62 87 LEU A N 1
ATOM 707 C CA . LEU A 1 87 ? -10.921 10.980 -1.278 1.00 68.62 87 LEU A CA 1
ATOM 708 C C . LEU A 1 87 ? -12.072 9.987 -1.087 1.00 68.62 87 LEU A C 1
ATOM 710 O O . LEU A 1 87 ? -12.998 10.267 -0.330 1.00 68.62 87 LEU A O 1
ATOM 714 N N . ARG A 1 88 ? -12.047 8.833 -1.764 1.00 62.72 88 ARG A N 1
ATOM 715 C CA . ARG A 1 88 ? -13.035 7.764 -1.552 1.00 62.72 88 ARG A CA 1
ATOM 716 C C . ARG A 1 88 ? -12.959 7.255 -0.121 1.00 62.72 88 ARG A C 1
ATOM 718 O O . ARG A 1 88 ? -13.994 7.116 0.508 1.00 62.72 88 ARG A O 1
ATOM 725 N N . LEU A 1 89 ? -11.761 7.060 0.420 1.00 58.88 89 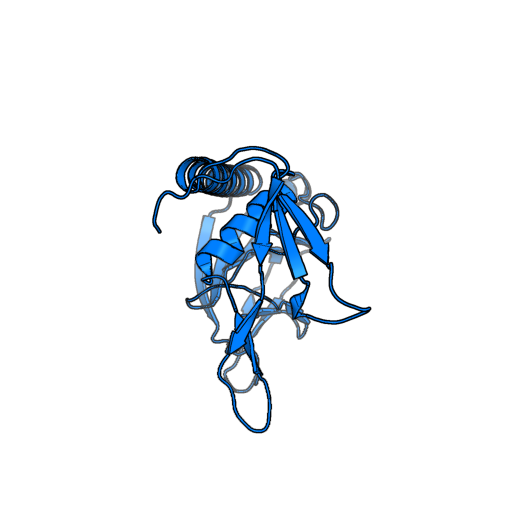LEU A N 1
ATOM 726 C CA . LEU A 1 89 ? -11.581 6.607 1.796 1.00 58.88 89 LEU A CA 1
ATOM 727 C C . LEU A 1 89 ? -12.065 7.637 2.821 1.00 58.88 89 LEU A C 1
ATOM 729 O O . LEU A 1 89 ? -12.736 7.268 3.781 1.00 58.88 89 LEU A O 1
ATOM 733 N N . GLU A 1 90 ? -11.779 8.920 2.601 1.00 63.38 90 GLU A N 1
ATOM 734 C CA . GLU A 1 90 ? -12.303 10.012 3.429 1.00 63.38 90 GLU A CA 1
ATOM 735 C C . GLU A 1 90 ? -13.832 10.104 3.367 1.00 63.38 90 GLU A C 1
ATOM 737 O O . GLU A 1 90 ? -14.476 10.331 4.389 1.00 63.38 90 GLU A O 1
ATOM 742 N N . LYS A 1 91 ? -14.430 9.891 2.188 1.00 63.06 91 LYS A N 1
ATOM 743 C CA . LYS A 1 91 ? -15.889 9.909 2.007 1.00 63.06 91 LYS A CA 1
ATOM 744 C C . LYS A 1 91 ? -16.581 8.677 2.585 1.00 63.06 91 LYS A C 1
ATOM 746 O O . LYS A 1 91 ? -17.649 8.820 3.169 1.00 63.06 91 LYS A O 1
ATOM 751 N N . CYS A 1 92 ? -16.000 7.490 2.415 1.00 55.03 92 CYS A N 1
ATOM 752 C CA . CYS A 1 92 ? -16.561 6.233 2.910 1.00 55.03 92 CYS A CA 1
ATOM 753 C C . CYS A 1 92 ? -16.544 6.161 4.440 1.00 55.03 92 CYS A C 1
ATOM 755 O O . CYS A 1 92 ? -17.360 5.448 5.013 1.00 55.03 92 CYS A O 1
ATOM 757 N N . LEU A 1 93 ? -15.616 6.868 5.093 1.00 63.78 93 LEU A N 1
ATOM 758 C CA . LEU A 1 93 ? -15.375 6.771 6.530 1.00 63.78 93 LEU A CA 1
ATOM 759 C C . LEU A 1 93 ? -15.180 8.170 7.128 1.00 63.78 93 LEU A C 1
ATOM 761 O O . LEU A 1 93 ? -14.057 8.554 7.480 1.00 63.78 93 LEU A O 1
ATOM 765 N N . LYS A 1 94 ? -16.281 8.935 7.237 1.00 67.44 94 LYS A N 1
ATOM 766 C CA . LYS A 1 94 ? -16.297 10.201 7.986 1.00 67.44 94 LYS A CA 1
ATOM 767 C C . LYS A 1 94 ? -15.827 9.925 9.408 1.00 67.44 94 LYS A C 1
ATOM 769 O O . LYS A 1 94 ? -16.428 9.138 10.133 1.00 67.44 94 LYS A O 1
ATOM 774 N N . SER A 1 95 ? -14.735 10.562 9.795 1.00 74.81 95 SER A N 1
ATOM 775 C CA . SER A 1 95 ? -14.149 10.348 11.109 1.00 74.81 95 SER A CA 1
ATOM 776 C C . SER A 1 95 ? -13.344 11.563 11.535 1.00 74.81 95 SER A C 1
ATOM 778 O O . SER A 1 95 ? -12.649 12.153 10.704 1.00 74.81 95 SER A O 1
ATOM 780 N N . GLU A 1 96 ? -13.353 11.878 12.818 1.00 82.94 96 GLU A N 1
ATOM 781 C CA . GLU A 1 96 ? -12.590 12.983 13.392 1.00 82.94 96 GLU A CA 1
ATOM 782 C C . GLU A 1 96 ? -11.322 12.447 14.056 1.00 82.94 96 GLU A C 1
ATOM 784 O O . GLU A 1 96 ? -11.378 11.482 14.810 1.00 82.94 96 GLU A O 1
ATOM 789 N N . ARG A 1 97 ? -10.149 13.016 13.757 1.00 85.00 97 ARG A N 1
ATOM 790 C CA . ARG A 1 97 ? -8.888 12.526 14.331 1.00 85.00 97 ARG A CA 1
ATOM 791 C C . ARG A 1 97 ? -8.763 12.965 15.789 1.00 85.00 97 ARG A C 1
ATOM 793 O O . ARG A 1 97 ? -8.604 14.152 16.046 1.00 85.00 97 ARG A O 1
ATOM 800 N N . LEU A 1 98 ? -8.749 11.993 16.696 1.00 87.38 98 LEU A N 1
ATOM 801 C CA . LEU A 1 98 ? -8.562 12.189 18.132 1.00 87.38 98 LEU A CA 1
ATOM 802 C C . LEU A 1 98 ? -7.083 12.225 18.515 1.00 87.38 98 LEU A C 1
ATOM 804 O O . LEU A 1 98 ? -6.660 13.081 19.283 1.00 87.38 98 LEU A O 1
ATOM 808 N N . ASN A 1 99 ? -6.295 11.289 17.984 1.00 88.50 99 ASN A N 1
ATOM 809 C CA . ASN A 1 99 ? -4.895 11.127 18.365 1.00 88.50 99 ASN A CA 1
ATOM 810 C C . ASN A 1 99 ? -4.036 10.679 17.174 1.00 88.50 99 ASN A C 1
ATOM 812 O O . ASN A 1 99 ? -4.546 10.145 16.186 1.00 88.50 99 ASN A O 1
ATOM 816 N N . ARG A 1 100 ? -2.725 10.903 17.270 1.00 90.38 100 ARG A N 1
ATOM 817 C CA . ARG A 1 100 ? -1.708 10.423 16.336 1.00 90.38 100 ARG A CA 1
ATOM 818 C C . ARG A 1 100 ? -0.463 10.007 17.109 1.00 90.38 100 ARG A C 1
ATOM 820 O O . ARG A 1 100 ? 0.062 10.800 17.882 1.00 90.38 100 ARG A O 1
ATOM 827 N N . PHE A 1 101 ? 0.069 8.833 16.798 1.00 88.38 101 PHE A N 1
ATOM 828 C CA . PHE A 1 101 ? 1.386 8.400 17.266 1.00 88.38 101 PHE A CA 1
ATOM 829 C C . PHE A 1 101 ? 2.155 7.685 16.155 1.00 88.38 101 PHE A C 1
ATOM 831 O O . PHE A 1 101 ? 1.595 7.366 15.103 1.00 88.38 101 PHE A O 1
ATOM 838 N N . THR A 1 102 ? 3.451 7.474 16.363 1.00 86.12 102 THR A N 1
ATOM 839 C CA . THR A 1 102 ? 4.316 6.768 15.416 1.00 86.12 102 THR A CA 1
ATOM 840 C C . THR A 1 102 ? 4.808 5.448 15.994 1.00 86.12 102 THR A C 1
ATOM 842 O O . THR A 1 102 ? 4.899 5.271 17.211 1.00 86.12 102 THR A O 1
ATOM 845 N N . THR A 1 103 ? 5.073 4.491 15.107 1.00 78.31 103 THR A N 1
ATOM 846 C CA . THR A 1 103 ? 5.760 3.243 15.446 1.00 78.31 103 THR A CA 1
ATOM 847 C C . THR A 1 103 ? 7.080 3.184 14.692 1.00 78.31 103 THR A C 1
ATOM 849 O O . THR A 1 103 ? 7.207 3.687 13.567 1.00 78.31 103 THR A O 1
ATOM 852 N N . ILE A 1 104 ? 8.092 2.605 15.324 1.00 76.25 104 ILE A N 1
ATOM 853 C CA . ILE A 1 104 ? 9.411 2.433 14.733 1.00 76.25 104 ILE A CA 1
ATOM 854 C C . ILE A 1 104 ? 9.482 1.000 14.206 1.00 76.25 104 ILE A C 1
ATOM 856 O O . ILE A 1 104 ? 9.076 0.051 14.870 1.00 76.25 104 ILE A O 1
ATOM 860 N N . SER A 1 105 ? 9.921 0.857 12.959 1.00 67.75 105 SER A N 1
ATOM 861 C CA . SER A 1 105 ? 10.029 -0.444 12.309 1.00 67.75 105 SER A CA 1
ATOM 862 C C . SER A 1 105 ? 11.120 -0.432 11.257 1.00 67.75 105 SER A C 1
ATOM 864 O O . SER A 1 105 ? 11.078 0.381 10.321 1.00 67.75 105 SER A O 1
ATOM 866 N N . ASP A 1 106 ? 12.024 -1.399 11.364 1.00 61.06 106 ASP A N 1
ATOM 867 C CA . ASP A 1 106 ? 13.134 -1.582 10.428 1.00 61.06 106 ASP A CA 1
ATOM 868 C C . ASP A 1 106 ? 12.663 -2.172 9.091 1.00 61.06 106 ASP A C 1
ATOM 870 O O . ASP A 1 106 ? 13.244 -1.910 8.037 1.00 61.06 106 ASP A O 1
ATOM 874 N N . ILE A 1 107 ? 11.562 -2.932 9.111 1.00 64.19 107 ILE A N 1
ATOM 875 C CA . ILE A 1 107 ? 11.055 -3.691 7.952 1.00 64.19 107 ILE A CA 1
ATOM 876 C C . ILE A 1 107 ? 9.781 -3.051 7.359 1.00 64.19 107 ILE A C 1
ATOM 878 O 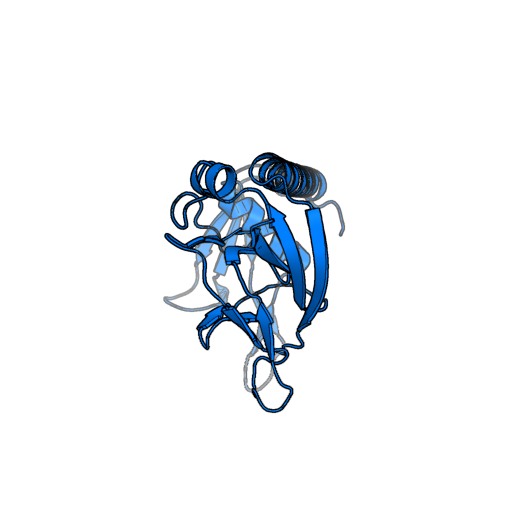O . ILE A 1 107 ? 9.255 -3.503 6.341 1.00 64.19 107 ILE A O 1
ATOM 882 N N . GLY A 1 108 ? 9.281 -1.963 7.956 1.00 69.38 108 GLY A N 1
ATOM 883 C CA . GLY A 1 108 ? 8.038 -1.315 7.539 1.00 69.38 108 GLY A CA 1
ATOM 884 C C . GLY A 1 108 ? 6.831 -2.206 7.821 1.00 69.38 108 GLY A C 1
ATOM 885 O O . GLY A 1 108 ? 6.193 -2.725 6.904 1.00 69.38 108 GLY A O 1
ATOM 886 N N . CYS A 1 109 ? 6.526 -2.402 9.099 1.00 75.19 109 CYS A N 1
ATOM 887 C CA . CYS A 1 109 ? 5.370 -3.163 9.551 1.00 75.19 109 CYS A CA 1
ATOM 888 C C . CYS A 1 109 ? 4.757 -2.568 10.825 1.00 75.19 109 CYS A C 1
ATOM 890 O O . CYS A 1 109 ? 5.407 -1.809 11.538 1.00 75.19 109 CYS A O 1
ATOM 892 N N . ILE A 1 110 ? 3.490 -2.884 11.075 1.00 81.31 110 ILE A N 1
ATOM 893 C CA . ILE A 1 110 ? 2.733 -2.478 12.263 1.00 81.31 110 ILE A CA 1
ATOM 894 C C . ILE A 1 110 ? 2.187 -3.757 12.894 1.00 81.31 110 ILE A C 1
ATOM 896 O O . ILE A 1 110 ? 1.631 -4.605 12.191 1.00 81.31 110 ILE A O 1
ATOM 900 N N . VAL A 1 111 ? 2.377 -3.907 14.202 1.00 82.94 111 VAL A N 1
ATOM 901 C CA . VAL A 1 111 ? 1.890 -5.055 14.973 1.00 82.94 111 VAL A CA 1
ATOM 902 C C . VAL A 1 111 ? 0.632 -4.630 15.721 1.00 82.94 111 VAL A C 1
ATOM 904 O O . VAL A 1 111 ? 0.643 -3.611 16.410 1.00 82.94 111 VAL A O 1
ATOM 907 N N . VAL A 1 112 ? -0.450 -5.384 15.536 1.00 83.75 112 VAL A N 1
ATOM 908 C CA . VAL A 1 112 ? -1.742 -5.169 16.202 1.00 83.75 112 VAL A CA 1
ATOM 909 C C . VAL A 1 112 ? -2.177 -6.494 16.807 1.00 83.75 112 VAL A C 1
ATOM 911 O O . VAL A 1 112 ? -2.320 -7.456 16.055 1.00 83.75 112 VAL A O 1
ATOM 914 N N . ASP A 1 113 ? -2.377 -6.546 18.123 1.00 83.88 113 ASP A N 1
ATOM 915 C CA . ASP A 1 113 ? -2.722 -7.770 18.868 1.00 83.88 113 ASP A CA 1
ATOM 916 C C . ASP A 1 113 ? -1.814 -8.954 18.488 1.00 83.88 113 ASP A C 1
ATOM 918 O O . ASP A 1 113 ? -2.283 -10.016 18.082 1.00 83.88 113 ASP A O 1
ATOM 922 N N . ASP A 1 114 ? -0.498 -8.724 18.509 1.00 80.00 114 ASP A N 1
ATOM 923 C CA . ASP A 1 114 ? 0.554 -9.684 18.134 1.00 80.00 114 ASP A CA 1
ATOM 924 C C . ASP A 1 114 ? 0.530 -10.141 16.656 1.00 80.00 114 ASP A C 1
ATOM 926 O O . ASP A 1 114 ? 1.394 -10.893 16.195 1.00 80.00 114 ASP A O 1
ATOM 930 N N . VAL A 1 115 ? -0.409 -9.633 15.850 1.00 80.75 115 VAL A N 1
ATOM 931 C CA . VAL A 1 115 ? -0.479 -9.882 14.409 1.00 80.75 115 VAL A CA 1
ATOM 932 C C . VAL A 1 115 ? 0.366 -8.857 13.661 1.00 80.75 115 VAL A C 1
ATOM 934 O O . VAL A 1 115 ? 0.103 -7.653 13.673 1.00 80.75 115 VAL A O 1
ATOM 937 N N . LYS A 1 116 ? 1.374 -9.351 12.936 1.00 78.94 116 LYS A N 1
ATOM 938 C CA . LYS A 1 116 ? 2.299 -8.526 12.152 1.00 78.94 116 LYS A CA 1
ATOM 939 C C . LYS A 1 116 ? 1.742 -8.204 10.762 1.00 78.94 116 LYS A C 1
ATOM 941 O O . LYS A 1 116 ? 1.713 -9.060 9.876 1.00 78.94 116 LYS A O 1
ATOM 946 N N . TYR A 1 117 ? 1.376 -6.944 10.536 1.00 78.44 117 TYR A N 1
ATOM 947 C CA . TYR A 1 117 ? 1.013 -6.413 9.219 1.00 78.44 117 TYR A CA 1
ATOM 948 C C . TYR A 1 117 ? 2.255 -5.804 8.565 1.00 78.44 117 TYR A C 1
ATOM 950 O O . TYR A 1 117 ? 2.721 -4.748 8.982 1.00 78.44 117 TYR A O 1
ATOM 958 N N . SER A 1 118 ? 2.825 -6.489 7.572 1.00 71.06 118 SER A N 1
ATOM 959 C CA . SER A 1 118 ? 4.148 -6.183 7.005 1.00 71.06 118 SER A CA 1
ATOM 960 C C . SER A 1 118 ? 4.136 -5.845 5.509 1.00 71.06 118 SER A C 1
ATOM 962 O O . SER A 1 118 ? 3.084 -5.809 4.869 1.00 71.06 118 SER A O 1
ATOM 964 N N . ASN A 1 119 ? 5.333 -5.610 4.953 1.00 60.34 119 ASN A N 1
ATOM 965 C CA . ASN A 1 119 ? 5.602 -5.231 3.559 1.00 60.34 119 ASN A CA 1
ATOM 966 C C . ASN A 1 119 ? 5.172 -3.805 3.185 1.00 60.34 119 ASN A C 1
ATOM 968 O O . ASN A 1 119 ? 4.755 -3.546 2.051 1.00 60.34 119 ASN A O 1
ATOM 972 N N . PHE A 1 120 ? 5.298 -2.847 4.105 1.00 68.25 120 PHE A N 1
ATOM 973 C CA . PHE A 1 120 ? 5.095 -1.446 3.757 1.00 68.25 120 PHE A CA 1
ATOM 974 C C . PHE A 1 120 ? 6.304 -0.918 2.977 1.00 68.25 120 PHE A C 1
ATOM 976 O O . PHE A 1 120 ? 7.392 -0.733 3.512 1.00 68.25 120 PHE A O 1
ATOM 983 N N . TYR A 1 121 ? 6.116 -0.648 1.685 1.00 53.69 121 TYR A N 1
ATOM 984 C CA . TYR A 1 121 ? 7.154 -0.059 0.837 1.00 53.69 121 TYR A CA 1
ATOM 985 C C . TYR A 1 121 ? 7.175 1.477 0.962 1.00 53.69 121 TYR A C 1
ATOM 987 O O . TYR A 1 121 ? 6.164 2.132 0.706 1.00 53.69 121 TYR A O 1
ATOM 995 N N . GLY A 1 122 ? 8.333 2.075 1.270 1.00 53.28 122 GLY A N 1
ATOM 996 C CA . GLY A 1 122 ? 8.527 3.535 1.309 1.00 53.28 122 GLY A CA 1
ATOM 997 C C . GLY A 1 122 ? 9.550 3.991 2.356 1.00 53.28 122 GLY A C 1
ATOM 998 O O . GLY A 1 122 ? 9.917 3.218 3.229 1.00 53.28 122 GLY A O 1
ATOM 999 N N . VAL A 1 123 ? 10.007 5.244 2.263 1.00 54.19 123 VAL A N 1
ATOM 1000 C CA . VAL A 1 123 ? 10.828 5.913 3.296 1.00 54.19 123 VAL A CA 1
ATOM 1001 C C . VAL A 1 123 ? 9.890 6.721 4.203 1.00 54.19 123 VAL A C 1
ATOM 1003 O O . VAL A 1 123 ? 8.937 7.311 3.694 1.00 54.19 123 VAL A O 1
ATOM 1006 N N . GLY A 1 124 ? 10.136 6.745 5.517 1.00 64.19 124 GLY A N 1
ATOM 1007 C CA . GLY A 1 124 ? 9.351 7.512 6.503 1.00 64.19 124 GLY A CA 1
ATOM 1008 C C . GLY A 1 124 ? 8.932 6.691 7.724 1.00 64.19 124 GLY A C 1
ATOM 1009 O O . GLY A 1 124 ? 9.099 5.482 7.719 1.00 64.19 124 GLY A O 1
ATOM 1010 N N . GLU A 1 125 ? 8.396 7.322 8.761 1.00 74.69 125 GLU A N 1
ATOM 1011 C CA . GLU A 1 125 ? 7.929 6.632 9.973 1.00 74.69 125 GLU A CA 1
ATOM 1012 C C . GLU A 1 125 ? 6.585 5.931 9.743 1.00 74.69 125 GLU A C 1
ATOM 1014 O O . GLU A 1 125 ? 5.802 6.331 8.872 1.00 74.69 125 GLU A O 1
ATOM 1019 N N . ASN A 1 126 ? 6.303 4.886 10.524 1.00 81.00 126 ASN A N 1
ATOM 1020 C CA . ASN A 1 126 ? 4.954 4.345 10.570 1.00 81.00 126 ASN A CA 1
ATOM 1021 C C . ASN A 1 126 ? 4.086 5.266 11.423 1.00 81.00 126 ASN A C 1
ATOM 1023 O O . ASN A 1 126 ? 4.467 5.618 12.533 1.00 81.00 126 ASN A O 1
ATOM 1027 N N . ILE A 1 127 ? 2.920 5.652 10.918 1.00 84.44 127 ILE A N 1
ATOM 1028 C CA . ILE A 1 127 ? 2.002 6.571 11.594 1.00 84.44 127 ILE A CA 1
ATOM 1029 C C . ILE A 1 127 ? 0.701 5.837 11.890 1.00 84.44 127 ILE A C 1
ATOM 1031 O O . ILE A 1 127 ? 0.142 5.185 11.008 1.00 84.44 127 ILE A O 1
ATOM 1035 N N . VAL A 1 128 ? 0.188 6.003 13.101 1.00 86.06 128 VAL A N 1
ATOM 1036 C CA . VAL A 1 128 ? -1.117 5.511 13.532 1.00 86.06 128 VAL A CA 1
ATOM 1037 C C . VAL A 1 128 ? -1.983 6.712 13.897 1.00 86.06 128 VAL A C 1
ATOM 1039 O O . VAL A 1 128 ? -1.647 7.485 14.790 1.00 86.06 128 VAL A O 1
ATOM 1042 N N . ASP A 1 129 ? -3.088 6.886 13.179 1.00 87.75 129 ASP A N 1
ATOM 1043 C CA . ASP A 1 129 ? -4.120 7.882 13.458 1.00 87.75 129 ASP A CA 1
ATOM 1044 C C . ASP A 1 129 ? -5.298 7.196 14.167 1.00 87.75 129 ASP A C 1
ATOM 1046 O O . ASP A 1 129 ? -5.857 6.234 13.648 1.00 87.75 129 ASP A O 1
ATOM 1050 N N . VAL A 1 130 ? -5.705 7.694 15.332 1.00 88.00 130 VAL A N 1
ATOM 1051 C CA . VAL A 1 130 ? -6.926 7.251 16.024 1.00 88.00 130 VAL A CA 1
ATOM 1052 C C . VAL A 1 130 ? -8.030 8.245 15.708 1.00 88.00 130 VAL A C 1
ATOM 1054 O O . VAL A 1 130 ? -7.875 9.447 15.941 1.00 88.00 130 VAL A O 1
ATOM 1057 N N . CYS A 1 131 ? -9.136 7.766 15.150 1.00 87.75 131 CYS A N 1
ATOM 1058 C CA . CYS A 1 131 ? -10.226 8.602 14.674 1.00 87.75 131 CYS A CA 1
ATOM 1059 C C . CYS A 1 131 ? -11.574 8.139 15.222 1.00 87.75 131 CYS A C 1
ATOM 1061 O O . CYS A 1 131 ? -11.899 6.959 15.139 1.00 87.75 131 CYS A O 1
ATOM 1063 N N . SER A 1 132 ? -12.382 9.070 15.721 1.00 88.19 132 SER A N 1
ATOM 1064 C CA . SER A 1 132 ? -13.743 8.792 16.167 1.00 88.19 132 SER A CA 1
ATOM 1065 C C . SER A 1 132 ? -14.699 8.696 14.982 1.00 88.19 132 SER A C 1
ATOM 1067 O O . SER A 1 132 ? -14.579 9.442 14.006 1.00 88.19 132 SER A O 1
ATOM 1069 N N . CYS A 1 133 ? -15.649 7.771 15.050 1.00 83.69 133 CYS A N 1
ATOM 1070 C CA . CYS A 1 133 ? -16.698 7.584 14.052 1.00 83.69 133 CYS A CA 1
ATOM 1071 C C . CYS A 1 133 ? -17.976 7.030 14.696 1.00 83.69 133 CYS A C 1
ATOM 1073 O O . CYS A 1 133 ? -17.962 6.570 15.838 1.00 83.69 133 CYS A O 1
ATOM 1075 N N . ASP A 1 134 ? -19.078 7.070 13.949 1.00 83.19 134 ASP A N 1
ATOM 1076 C CA . ASP A 1 134 ? -20.300 6.356 14.310 1.00 83.19 134 ASP A CA 1
ATOM 1077 C C . ASP A 1 134 ? -20.159 4.866 13.943 1.00 83.19 134 ASP A C 1
ATOM 1079 O O . ASP A 1 134 ? -19.796 4.526 12.812 1.00 83.19 134 ASP A O 1
ATOM 1083 N N . PHE A 1 135 ? -20.404 3.968 14.903 1.00 81.69 135 PHE A N 1
ATOM 1084 C CA . PHE A 1 135 ? -20.209 2.524 14.719 1.00 81.69 135 PHE A CA 1
ATOM 1085 C C . PHE A 1 135 ? -21.175 1.916 13.692 1.00 81.69 135 PHE A C 1
ATOM 1087 O O . PHE A 1 135 ? -20.780 1.048 12.905 1.00 81.69 135 PHE A O 1
ATOM 1094 N N . GLU A 1 136 ? -22.422 2.385 13.654 1.00 81.25 136 GLU A N 1
ATOM 1095 C CA . GLU A 1 136 ? -23.448 1.893 12.733 1.00 81.25 136 GLU A CA 1
ATOM 1096 C C . GLU A 1 136 ? -23.173 2.363 11.301 1.00 81.25 136 GLU A C 1
ATOM 1098 O O . GLU A 1 136 ? -23.267 1.574 10.354 1.00 81.25 136 GLU A O 1
ATOM 1103 N N . GLU A 1 137 ? -22.753 3.619 11.126 1.00 77.25 137 GLU A N 1
ATOM 1104 C CA . GLU A 1 137 ? -22.276 4.124 9.833 1.00 77.25 137 GLU A CA 1
ATOM 1105 C C . GLU A 1 137 ? -21.008 3.390 9.382 1.00 77.25 137 GLU A C 1
ATOM 1107 O O . GLU A 1 137 ? -20.897 2.988 8.219 1.00 77.25 137 GLU A O 1
ATOM 1112 N N . PHE A 1 138 ? -20.067 3.138 10.298 1.00 76.25 138 PHE A N 1
ATOM 1113 C CA . PHE A 1 138 ? -18.846 2.391 10.003 1.00 76.25 138 PHE A CA 1
ATOM 1114 C C . PHE A 1 138 ? -19.156 0.966 9.532 1.00 76.25 138 PHE A C 1
ATOM 1116 O O . PHE A 1 138 ? -18.600 0.515 8.525 1.00 76.25 138 PHE A O 1
ATOM 1123 N N . LYS A 1 139 ? -20.082 0.256 10.187 1.00 75.56 139 LYS A N 1
ATOM 1124 C CA . LYS A 1 139 ? -20.537 -1.072 9.746 1.00 75.56 139 LYS A CA 1
ATOM 1125 C C . LYS A 1 139 ? -21.154 -1.037 8.351 1.00 75.56 139 LYS A C 1
ATOM 1127 O O . LYS A 1 139 ? -20.764 -1.850 7.510 1.00 75.56 139 LYS A O 1
ATOM 1132 N N . LYS A 1 140 ? -22.031 -0.067 8.085 1.00 75.31 140 LYS A N 1
ATOM 1133 C CA . LYS A 1 140 ? -22.745 0.092 6.804 1.00 75.31 140 LYS A CA 1
ATOM 1134 C C . LYS A 1 140 ? -21.878 0.634 5.665 1.00 75.31 140 LYS A C 1
ATOM 1136 O O . LYS A 1 140 ? -22.260 0.481 4.508 1.00 75.31 140 LYS A O 1
ATOM 1141 N N . SER A 1 141 ? -20.725 1.239 5.965 1.00 68.56 141 SER A N 1
ATOM 1142 C CA . SER A 1 141 ? -19.814 1.765 4.941 1.00 68.56 141 SER A CA 1
ATOM 1143 C C . SER A 1 141 ? -19.402 0.684 3.936 1.00 68.56 141 SER A C 1
ATOM 1145 O O . SER A 1 141 ? -19.148 -0.468 4.301 1.00 68.56 141 SER A O 1
ATOM 1147 N N . GLU A 1 142 ? -19.341 1.045 2.657 1.00 60.97 142 GLU A N 1
ATOM 1148 C CA . GLU A 1 142 ? -19.029 0.101 1.587 1.00 60.97 142 GLU A CA 1
ATOM 1149 C C . GLU A 1 142 ? -17.647 -0.536 1.822 1.00 60.97 142 GLU A C 1
ATOM 1151 O O . GLU A 1 142 ? -16.642 0.146 2.047 1.00 60.97 142 GLU A O 1
ATOM 1156 N N . ILE A 1 143 ? -17.607 -1.871 1.859 1.00 58.19 143 ILE A N 1
ATOM 1157 C CA . ILE A 1 143 ? -16.399 -2.618 2.198 1.00 58.19 143 ILE A CA 1
ATOM 1158 C C . ILE A 1 143 ? -15.432 -2.534 1.017 1.00 58.19 143 ILE A C 1
ATOM 1160 O O . ILE A 1 143 ? -15.684 -3.125 -0.031 1.00 58.19 143 ILE A O 1
ATOM 1164 N N . ILE A 1 144 ? -14.261 -1.923 1.205 1.00 52.03 144 ILE A N 1
ATOM 1165 C CA . ILE A 1 144 ? -13.121 -2.200 0.323 1.00 52.03 144 ILE A CA 1
ATOM 1166 C C . ILE A 1 144 ? -12.572 -3.566 0.752 1.00 52.03 144 ILE A C 1
ATOM 1168 O O . ILE A 1 144 ? -11.687 -3.675 1.600 1.00 52.03 144 ILE A O 1
ATOM 1172 N N . THR A 1 145 ? -13.203 -4.638 0.265 1.00 42.00 145 THR A N 1
ATOM 1173 C CA . THR A 1 145 ? -12.857 -6.010 0.664 1.00 42.00 145 THR A CA 1
ATOM 1174 C C . THR A 1 145 ? -11.448 -6.368 0.204 1.00 42.00 145 THR A C 1
ATOM 1176 O O . THR A 1 145 ? -11.009 -6.009 -0.889 1.00 42.00 145 THR A O 1
ATOM 1179 N N . ARG A 1 146 ? -10.785 -7.211 1.004 1.00 39.00 146 ARG A N 1
ATOM 1180 C CA . ARG A 1 146 ? -9.468 -7.836 0.761 1.00 39.00 146 ARG A CA 1
ATOM 1181 C C . ARG A 1 146 ? -9.320 -8.524 -0.617 1.00 39.00 146 ARG A C 1
ATOM 1183 O O . ARG A 1 146 ? -8.209 -8.883 -0.986 1.00 39.00 146 ARG A O 1
ATOM 1190 N N . ARG A 1 147 ? -10.423 -8.744 -1.353 1.00 35.16 147 ARG A N 1
ATOM 1191 C CA . ARG A 1 147 ? -10.486 -9.424 -2.663 1.00 35.16 147 ARG A CA 1
ATOM 1192 C C . ARG A 1 147 ? -10.836 -8.521 -3.855 1.00 35.16 147 ARG A C 1
ATOM 1194 O O . ARG A 1 147 ? -10.712 -8.987 -4.981 1.00 35.16 147 ARG A O 1
ATOM 1201 N N . GLN A 1 148 ? -11.248 -7.267 -3.659 1.00 38.72 148 GLN A N 1
ATOM 1202 C CA . GLN A 1 148 ? -11.647 -6.404 -4.786 1.00 38.72 148 GLN A CA 1
ATOM 1203 C C . GLN A 1 148 ? -10.496 -5.696 -5.479 1.00 38.72 148 GLN A C 1
ATOM 1205 O O . GLN A 1 148 ? -10.654 -5.180 -6.582 1.00 38.72 148 GLN A O 1
ATOM 1210 N N . ILE A 1 149 ? -9.317 -5.696 -4.881 1.00 34.53 149 ILE A N 1
ATOM 1211 C CA . ILE A 1 149 ? -8.120 -5.295 -5.584 1.00 34.53 149 ILE A CA 1
ATOM 1212 C C . ILE A 1 149 ? -7.087 -6.365 -5.130 1.00 34.53 149 ILE A C 1
ATOM 1214 O O . ILE A 1 149 ? -7.077 -6.820 -3.989 1.00 34.53 149 ILE A O 1
ATOM 1218 N N . PHE A 1 150 ? -6.244 -6.868 -6.020 1.00 31.09 150 PHE A N 1
ATOM 1219 C CA . PHE A 1 150 ? -5.037 -7.600 -5.635 1.00 31.09 150 PHE A CA 1
ATOM 1220 C C . PHE A 1 150 ? -3.923 -6.909 -6.394 1.00 31.09 150 PHE A C 1
ATOM 1222 O O . PHE A 1 150 ? -3.833 -7.011 -7.615 1.00 31.09 150 PHE A O 1
ATOM 1229 N N . ASN A 1 151 ? -3.145 -6.089 -5.700 1.00 36.53 151 ASN A N 1
ATOM 1230 C CA . ASN A 1 151 ? -2.034 -5.366 -6.289 1.00 36.53 151 ASN A CA 1
ATOM 1231 C C . ASN A 1 151 ? -0.992 -5.052 -5.195 1.00 36.53 151 ASN A C 1
ATOM 1233 O O . ASN A 1 151 ? -1.255 -4.512 -4.138 1.00 36.53 151 ASN A O 1
ATOM 1237 N N . ILE A 1 152 ? 0.254 -5.413 -5.432 1.00 38.72 152 ILE A N 1
ATOM 1238 C CA . ILE A 1 152 ? 1.312 -5.488 -4.416 1.00 38.72 152 ILE A CA 1
ATOM 1239 C C . ILE A 1 152 ? 1.771 -4.104 -3.875 1.00 38.72 152 ILE A C 1
ATOM 1241 O O . ILE A 1 152 ? 2.717 -4.034 -3.098 1.00 38.72 152 ILE A O 1
ATOM 1245 N N . LYS A 1 153 ? 1.134 -2.981 -4.256 1.00 44.94 153 LYS A N 1
ATOM 1246 C CA . LYS A 1 153 ? 1.642 -1.630 -3.937 1.00 44.94 153 LYS A CA 1
ATOM 1247 C C . LYS A 1 153 ? 0.718 -0.663 -3.201 1.00 44.94 153 LYS A C 1
ATOM 1249 O O . LYS A 1 153 ? 1.2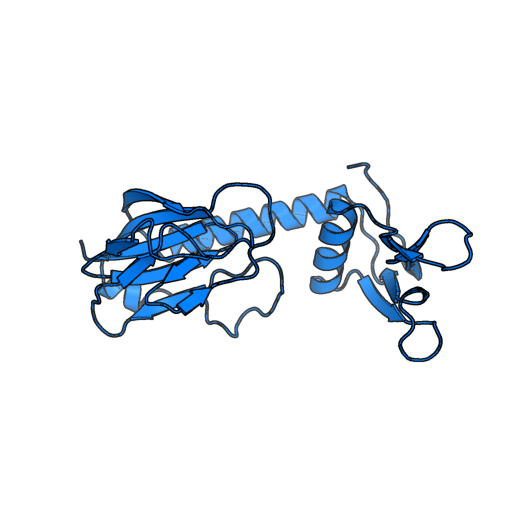57 0.210 -2.530 1.00 44.94 153 LYS A O 1
ATOM 1254 N N . GLU A 1 154 ? -0.608 -0.776 -3.282 1.00 49.03 154 GLU A N 1
ATOM 1255 C CA . GLU A 1 154 ? -1.524 0.208 -2.668 1.00 49.03 154 GLU A CA 1
ATOM 1256 C C . GLU A 1 154 ? -2.854 -0.429 -2.275 1.00 49.03 154 GLU A C 1
ATOM 1258 O O . GLU A 1 154 ? -3.814 -0.430 -3.041 1.00 49.03 154 GLU A O 1
ATOM 1263 N N . PHE A 1 155 ? -2.887 -0.997 -1.072 1.00 45.91 155 PHE A N 1
ATOM 1264 C CA . PHE A 1 155 ? -4.090 -1.576 -0.490 1.00 45.91 155 PHE A CA 1
ATOM 1265 C C . PHE A 1 155 ? -4.414 -0.896 0.803 1.00 45.91 155 PHE A C 1
ATOM 1267 O O . PHE A 1 155 ? -3.594 -0.896 1.714 1.00 45.91 155 PHE A O 1
ATOM 1274 N N . ILE A 1 156 ? -5.632 -0.381 0.873 1.00 53.84 156 ILE A N 1
ATOM 1275 C CA . ILE A 1 156 ? -6.283 -0.116 2.138 1.00 53.84 156 ILE A CA 1
ATOM 1276 C C . ILE A 1 156 ? -6.926 -1.439 2.545 1.00 53.84 156 ILE A C 1
ATOM 1278 O O . ILE A 1 156 ? -7.932 -1.849 1.970 1.00 53.84 156 ILE A O 1
ATOM 1282 N N . SER A 1 157 ? -6.329 -2.133 3.509 1.00 59.09 157 SER A N 1
ATOM 1283 C CA . SER A 1 157 ? -6.998 -3.269 4.148 1.00 59.09 157 SER A CA 1
ATOM 1284 C C . SER A 1 157 ? -7.885 -2.714 5.249 1.00 59.09 157 SER A C 1
ATOM 1286 O O . SER A 1 157 ? -7.351 -2.318 6.278 1.00 59.09 157 SER A O 1
ATOM 1288 N N . VAL A 1 158 ? -9.200 -2.628 5.027 1.00 64.81 158 VAL A N 1
ATOM 1289 C CA . VAL A 1 158 ? -10.158 -2.253 6.080 1.00 64.81 158 VAL A CA 1
ATOM 1290 C C . VAL A 1 158 ? -10.574 -3.518 6.825 1.00 64.81 158 VAL A C 1
ATOM 1292 O O . VAL A 1 158 ? -11.197 -4.410 6.252 1.00 64.81 158 VAL A O 1
ATOM 1295 N N . ILE A 1 159 ? -10.219 -3.595 8.099 1.00 71.19 159 ILE A N 1
ATOM 1296 C CA . ILE A 1 159 ? -10.677 -4.612 9.039 1.00 71.19 159 ILE A CA 1
ATOM 1297 C C . ILE A 1 159 ? -11.824 -3.994 9.828 1.00 71.19 159 ILE A C 1
ATOM 1299 O O . ILE A 1 159 ? -11.657 -2.944 10.441 1.00 71.19 159 ILE A O 1
ATOM 1303 N N . LYS A 1 160 ? -12.996 -4.629 9.784 1.00 75.50 160 LYS A N 1
ATOM 1304 C CA . LYS A 1 160 ? -14.154 -4.257 10.599 1.00 75.50 160 LYS A CA 1
ATOM 1305 C C . LYS A 1 160 ? -14.351 -5.305 11.678 1.00 75.50 160 LYS A C 1
ATOM 1307 O O . LYS A 1 160 ? -14.183 -6.493 11.404 1.00 75.50 160 LYS A O 1
ATOM 1312 N N . PHE A 1 161 ? -14.715 -4.870 12.871 1.00 78.56 161 PHE A N 1
ATOM 1313 C CA . PHE A 1 161 ? -15.080 -5.771 13.947 1.00 78.56 161 PHE A CA 1
ATOM 1314 C C . PHE A 1 161 ? -16.600 -5.860 14.072 1.00 78.56 161 PHE A C 1
ATOM 1316 O O . PHE A 1 161 ? -17.320 -4.875 13.907 1.00 78.56 161 PHE A O 1
ATOM 1323 N N . ASP A 1 162 ? -17.090 -7.062 14.372 1.00 74.00 162 ASP A N 1
ATOM 1324 C CA . ASP A 1 162 ? -18.521 -7.302 14.588 1.00 74.00 162 ASP A CA 1
ATOM 1325 C C . ASP A 1 162 ? -19.030 -6.626 15.869 1.00 74.00 162 ASP A C 1
ATOM 1327 O O . ASP A 1 162 ? -20.206 -6.274 15.977 1.00 74.00 162 ASP A O 1
ATOM 1331 N N . SER A 1 163 ? -18.125 -6.386 16.814 1.00 81.50 163 SER A N 1
ATOM 1332 C CA . SER A 1 163 ? -18.338 -5.687 18.076 1.00 81.50 163 SER A CA 1
ATOM 1333 C C . SER A 1 163 ? -17.165 -4.749 18.345 1.00 81.50 163 SER A C 1
ATOM 1335 O O . SER A 1 163 ? -16.086 -4.935 17.781 1.00 81.50 163 SER A O 1
ATOM 1337 N N . LEU A 1 164 ? -17.352 -3.784 19.244 1.00 85.12 164 LEU A N 1
ATOM 1338 C CA . LEU A 1 164 ? -16.243 -2.980 19.750 1.00 85.12 164 LEU A CA 1
ATOM 1339 C C . LEU A 1 164 ? -15.199 -3.881 20.406 1.00 85.12 164 LEU A C 1
ATOM 1341 O O . LEU A 1 164 ? -15.550 -4.838 21.106 1.00 85.12 164 LEU A O 1
ATOM 1345 N N . LYS A 1 165 ? -13.926 -3.579 20.170 1.00 88.44 165 LYS A N 1
ATOM 1346 C CA . LYS A 1 165 ? -12.799 -4.297 20.768 1.00 88.44 165 LYS A CA 1
ATOM 1347 C C . LYS A 1 165 ? -11.733 -3.322 21.227 1.00 88.44 165 LYS A C 1
ATOM 1349 O O . LYS A 1 165 ? -11.584 -2.254 20.643 1.00 88.44 165 LYS A O 1
ATOM 1354 N N . SER A 1 166 ? -10.971 -3.717 22.232 1.00 90.31 166 SER A N 1
ATOM 1355 C CA . SER A 1 166 ? -9.689 -3.082 22.511 1.00 90.31 166 SER A CA 1
ATOM 1356 C C . SER A 1 166 ? -8.626 -3.754 21.655 1.00 90.31 166 SER A C 1
ATOM 1358 O O . SER A 1 166 ? -8.620 -4.980 21.549 1.00 90.31 166 SER A O 1
ATOM 1360 N N . ILE A 1 167 ? -7.760 -2.960 21.032 1.00 87.56 167 ILE A N 1
ATOM 1361 C CA . ILE A 1 167 ? -6.598 -3.459 20.289 1.00 87.56 167 ILE A CA 1
ATOM 1362 C C . ILE A 1 167 ? -5.322 -2.896 20.898 1.00 87.56 167 ILE A C 1
ATOM 1364 O O . ILE A 1 167 ? -5.290 -1.754 21.364 1.00 87.56 167 ILE A O 1
ATOM 1368 N N . LYS A 1 168 ? -4.247 -3.669 20.845 1.00 89.44 168 LYS A N 1
ATOM 1369 C CA . LYS A 1 168 ? -2.911 -3.274 21.280 1.00 89.44 168 LYS A CA 1
ATOM 1370 C C . LYS A 1 168 ? -2.036 -3.044 20.056 1.00 89.44 168 LYS A C 1
ATOM 1372 O O . LYS A 1 168 ? -1.818 -3.962 19.272 1.00 89.44 168 LYS A O 1
ATOM 1377 N N . VAL A 1 169 ? -1.526 -1.826 19.886 1.00 86.50 169 VAL A N 1
ATOM 1378 C CA . VAL A 1 169 ? -0.597 -1.481 18.799 1.00 86.50 169 VAL A CA 1
ATOM 1379 C C . VAL A 1 169 ? 0.807 -1.312 19.372 1.00 86.50 169 VAL A C 1
ATOM 1381 O O . VAL A 1 169 ? 1.036 -0.406 20.178 1.00 86.50 169 VAL A O 1
ATOM 1384 N N . SER A 1 170 ? 1.750 -2.171 18.977 1.00 85.44 170 SER A N 1
ATOM 1385 C CA . SER A 1 170 ? 3.134 -2.102 19.473 1.00 85.44 170 SER A CA 1
ATOM 1386 C C . SER A 1 170 ? 3.879 -0.906 18.875 1.00 85.44 170 SER A C 1
ATOM 1388 O O . SER A 1 170 ? 3.743 -0.598 17.686 1.00 85.44 170 SER A O 1
ATOM 1390 N N . HIS A 1 171 ? 4.697 -0.232 19.691 1.00 82.19 171 HIS A N 1
ATOM 1391 C CA . HIS A 1 171 ? 5.539 0.875 19.221 1.00 82.19 171 HIS A CA 1
ATOM 1392 C C . HIS A 1 171 ? 6.753 0.404 18.416 1.00 82.19 171 HIS A C 1
ATOM 1394 O O . HIS A 1 171 ? 7.288 1.191 17.634 1.00 82.19 171 HIS A O 1
ATOM 1400 N N . PHE A 1 172 ? 7.153 -0.860 18.569 1.00 76.56 172 PHE A N 1
ATOM 1401 C CA . PHE A 1 172 ? 8.277 -1.475 17.869 1.00 76.56 172 PHE A CA 1
ATOM 1402 C C . PHE A 1 172 ? 7.867 -2.798 17.223 1.00 76.56 172 PHE A C 1
ATOM 1404 O O . PHE A 1 172 ? 6.943 -3.464 17.686 1.00 76.56 172 PHE A O 1
ATOM 1411 N N . ASP A 1 173 ? 8.543 -3.186 16.142 1.00 65.19 173 ASP A N 1
ATOM 1412 C CA . ASP A 1 173 ? 8.201 -4.385 15.372 1.00 65.19 173 ASP A CA 1
ATOM 1413 C C . ASP A 1 173 ? 9.065 -5.622 15.640 1.00 65.19 173 ASP A C 1
ATOM 1415 O O . ASP A 1 173 ? 8.768 -6.700 15.096 1.00 65.19 173 ASP A O 1
ATOM 1419 N N . CYS A 1 174 ? 10.140 -5.467 16.414 1.00 64.31 174 CYS A N 1
ATOM 1420 C CA . CYS A 1 174 ? 11.034 -6.561 16.775 1.00 64.31 174 CYS A CA 1
ATOM 1421 C C . CYS A 1 174 ? 11.107 -6.854 18.280 1.00 64.31 174 CYS A C 1
ATOM 1423 O O . CYS A 1 174 ? 11.600 -7.923 18.626 1.00 64.31 174 CYS A O 1
ATOM 1425 N N . ASP A 1 175 ? 10.619 -5.962 19.151 1.00 59.41 175 ASP A N 1
ATOM 1426 C CA . ASP A 1 175 ? 10.580 -6.184 20.601 1.00 59.41 175 ASP A CA 1
ATOM 1427 C C . ASP A 1 175 ? 9.438 -5.389 21.266 1.00 59.41 175 ASP A C 1
ATOM 1429 O O . ASP A 1 175 ? 9.319 -4.179 21.077 1.00 59.41 175 ASP A O 1
ATOM 1433 N N . ASP A 1 176 ? 8.607 -6.060 22.065 1.00 55.06 176 ASP A N 1
ATOM 1434 C CA . ASP A 1 176 ? 7.524 -5.432 22.837 1.00 55.06 176 ASP A CA 1
ATOM 1435 C C . ASP A 1 176 ? 8.037 -4.657 24.068 1.00 55.06 176 ASP A C 1
ATOM 1437 O O . ASP A 1 176 ? 7.256 -3.980 24.744 1.00 55.06 176 ASP A O 1
ATOM 1441 N N . SER A 1 177 ? 9.341 -4.716 24.366 1.00 58.78 177 SER A N 1
ATOM 1442 C CA . SER A 1 177 ? 9.970 -4.047 25.515 1.00 58.78 177 SER A CA 1
ATOM 1443 C C . SER A 1 177 ? 9.819 -2.520 25.527 1.00 58.78 177 SER A C 1
ATOM 1445 O O . SER A 1 177 ? 9.818 -1.913 26.597 1.00 58.78 177 SER A O 1
ATOM 1447 N N . LEU A 1 178 ? 9.623 -1.893 24.362 1.00 63.19 178 LEU A N 1
ATOM 1448 C CA . LEU A 1 178 ? 9.364 -0.451 24.224 1.00 63.19 178 LEU A CA 1
ATOM 1449 C C . LEU A 1 178 ? 7.892 -0.066 24.451 1.00 63.19 178 LEU A C 1
ATOM 1451 O O . LEU A 1 178 ? 7.540 1.113 24.399 1.00 63.19 178 LEU A O 1
ATOM 1455 N N . GLY A 1 179 ? 7.035 -1.048 24.732 1.00 78.19 179 GLY A N 1
ATOM 1456 C CA . GLY A 1 179 ? 5.639 -0.847 25.076 1.00 78.19 179 GLY A CA 1
ATOM 1457 C C . GLY A 1 179 ? 4.697 -0.776 23.876 1.00 78.19 179 GLY A C 1
ATOM 1458 O O . GLY A 1 179 ? 5.061 -0.888 22.701 1.00 78.19 179 GLY A O 1
ATOM 1459 N N . SER A 1 180 ? 3.426 -0.584 24.197 1.00 84.38 180 SER A N 1
ATOM 1460 C CA . SER A 1 180 ? 2.323 -0.587 23.243 1.00 84.38 180 SER A CA 1
ATOM 1461 C C . SER A 1 180 ? 1.264 0.422 23.641 1.00 84.38 180 SER A C 1
ATOM 1463 O O . SER A 1 180 ? 1.005 0.606 24.831 1.00 84.38 180 SER A O 1
ATOM 1465 N N . THR A 1 181 ? 0.573 0.979 22.656 1.00 86.81 181 THR A N 1
ATOM 1466 C CA . THR A 1 181 ? -0.637 1.759 22.901 1.00 86.81 181 THR A CA 1
ATOM 1467 C C . THR A 1 181 ? -1.854 0.845 22.812 1.00 86.81 181 THR A C 1
ATOM 1469 O O . THR A 1 181 ? -2.133 0.280 21.753 1.00 86.81 181 THR A O 1
ATOM 1472 N N . THR A 1 182 ? -2.590 0.716 23.915 1.00 90.75 182 THR A N 1
ATOM 1473 C CA . THR A 1 182 ? -3.927 0.112 23.907 1.00 90.75 182 THR A CA 1
ATOM 1474 C C . THR A 1 182 ? -4.938 1.158 23.455 1.00 90.75 182 THR A C 1
ATOM 1476 O O . THR A 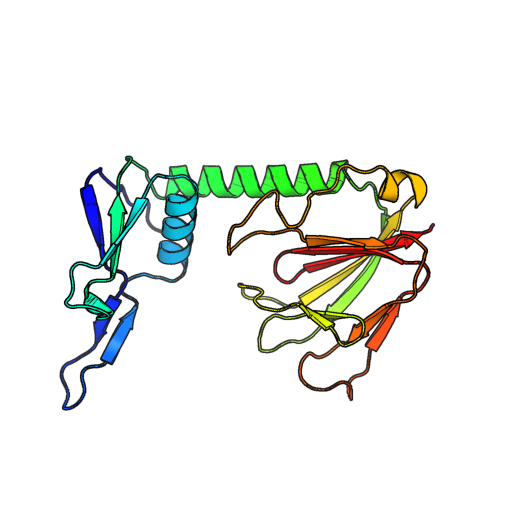1 182 ? -4.940 2.283 23.952 1.00 90.75 182 THR A O 1
ATOM 1479 N N . ILE A 1 183 ? -5.774 0.798 22.487 1.00 89.38 183 ILE A N 1
ATOM 1480 C CA . ILE A 1 183 ? -6.847 1.641 21.967 1.00 89.38 183 ILE A CA 1
ATOM 1481 C C . ILE A 1 183 ? -8.154 0.908 22.230 1.00 89.38 183 ILE A C 1
ATOM 1483 O O . ILE A 1 183 ? -8.354 -0.192 21.717 1.00 89.38 183 ILE A O 1
ATOM 1487 N N . ASP A 1 184 ? -9.028 1.518 23.021 1.00 90.44 184 ASP A N 1
ATOM 1488 C CA . ASP A 1 184 ? -10.326 0.954 23.383 1.00 90.44 184 ASP A CA 1
ATOM 1489 C C . ASP A 1 184 ? -11.430 1.355 22.394 1.00 90.44 184 ASP A C 1
ATOM 1491 O O . ASP A 1 184 ? -11.279 2.287 21.600 1.00 90.44 184 ASP A O 1
ATOM 1495 N N . ASN A 1 185 ? -12.564 0.650 22.461 1.00 89.25 185 ASN A N 1
ATOM 1496 C CA . ASN A 1 185 ? -13.776 0.928 21.678 1.00 89.25 185 ASN A CA 1
ATOM 1497 C C . ASN A 1 185 ? -13.557 0.966 20.156 1.00 89.25 185 ASN A C 1
ATOM 1499 O O . ASN A 1 185 ? -14.179 1.755 19.444 1.00 89.25 185 ASN A O 1
ATOM 1503 N N . VAL A 1 186 ? -12.678 0.111 19.634 1.00 87.12 186 VAL A N 1
ATOM 1504 C CA . VAL A 1 186 ? -12.352 0.054 18.209 1.00 87.12 186 VAL A CA 1
ATOM 1505 C C . VAL A 1 186 ? -13.483 -0.604 17.422 1.00 87.12 186 VAL A C 1
ATOM 1507 O O . VAL A 1 186 ? -13.847 -1.751 17.668 1.00 87.12 186 VAL A O 1
ATOM 1510 N N . CYS A 1 187 ? -13.996 0.113 16.428 1.00 85.31 187 CYS A N 1
ATOM 1511 C CA . CYS A 1 187 ? -14.943 -0.353 15.413 1.00 85.31 187 CYS A CA 1
ATOM 1512 C C . CYS A 1 187 ? -14.246 -1.195 14.332 1.00 85.31 187 CYS A C 1
ATOM 1514 O O . CYS A 1 187 ? -14.827 -2.090 13.716 1.00 85.31 187 CYS A O 1
ATOM 1516 N N . GLY A 1 188 ? -12.990 -0.858 14.060 1.00 83.81 188 GLY A N 1
ATOM 1517 C CA . GLY A 1 188 ? -12.148 -1.463 13.044 1.00 83.81 188 GLY A CA 1
ATOM 1518 C C . GLY A 1 188 ? -10.934 -0.589 12.760 1.00 83.81 188 GLY A C 1
ATOM 1519 O O . GLY A 1 188 ? -10.746 0.468 13.359 1.00 83.81 188 GLY A O 1
ATOM 1520 N N . PHE A 1 189 ? -10.100 -0.995 11.817 1.00 83.06 189 PHE A N 1
ATOM 1521 C CA . PHE A 1 189 ? -8.955 -0.197 11.398 1.00 83.06 189 PHE A CA 1
ATOM 1522 C C . PHE A 1 189 ? -8.648 -0.402 9.924 1.00 83.06 189 PHE A C 1
ATOM 1524 O O . PHE A 1 189 ? -9.024 -1.408 9.324 1.00 83.06 189 PHE A O 1
ATOM 1531 N N . CYS A 1 190 ? -7.949 0.554 9.322 1.00 78.31 190 CYS A N 1
ATOM 1532 C CA . CYS A 1 190 ? -7.415 0.400 7.984 1.00 78.31 190 CYS A CA 1
ATOM 1533 C C . CYS A 1 190 ? -5.920 0.681 7.928 1.00 78.31 190 CYS A C 1
ATOM 1535 O O . CYS A 1 190 ? -5.420 1.587 8.587 1.00 78.31 190 CYS A O 1
ATOM 1537 N N . ILE A 1 191 ? -5.201 -0.114 7.141 1.00 76.75 191 ILE A N 1
ATOM 1538 C CA . ILE A 1 191 ? -3.756 0.035 6.946 1.00 76.75 191 ILE A CA 1
ATOM 1539 C C . ILE A 1 191 ? -3.489 0.281 5.469 1.00 76.75 191 ILE A C 1
ATOM 1541 O O . ILE A 1 191 ? -4.001 -0.456 4.625 1.00 76.75 191 ILE A O 1
ATOM 1545 N N . TRP A 1 192 ? -2.680 1.297 5.168 1.00 69.31 192 TRP A N 1
ATOM 1546 C CA . TRP A 1 192 ? -2.183 1.608 3.833 1.00 69.31 192 TRP A CA 1
ATOM 1547 C C . TRP A 1 192 ? -0.756 2.168 3.910 1.00 69.31 192 TRP A C 1
ATOM 1549 O O . TRP A 1 192 ? -0.484 3.162 4.586 1.00 69.31 192 TRP A O 1
ATOM 1559 N N . LYS A 1 193 ? 0.183 1.562 3.174 1.00 69.88 193 LYS A N 1
ATOM 1560 C CA . LYS A 1 193 ? 1.617 1.915 3.256 1.00 69.88 193 LYS A CA 1
ATOM 1561 C C . LYS A 1 193 ? 2.068 1.918 4.732 1.00 69.88 193 LYS A C 1
ATOM 1563 O O . LYS A 1 193 ? 1.667 1.044 5.483 1.00 69.88 193 LYS A O 1
ATOM 1568 N N . ARG A 1 194 ? 2.859 2.906 5.160 1.00 74.38 194 ARG A N 1
ATOM 1569 C CA . ARG A 1 194 ? 3.298 3.095 6.555 1.00 74.38 194 ARG A CA 1
ATOM 1570 C C . ARG A 1 194 ? 2.265 3.856 7.405 1.00 74.38 194 ARG A C 1
ATOM 1572 O O . ARG A 1 194 ? 2.639 4.592 8.306 1.00 74.38 194 ARG A O 1
ATOM 1579 N N . LYS A 1 195 ? 0.972 3.783 7.073 1.00 78.50 195 LYS A N 1
ATOM 1580 C CA . LYS A 1 195 ? -0.093 4.485 7.799 1.00 78.50 195 LYS A CA 1
ATOM 1581 C C . LYS A 1 195 ? -1.195 3.521 8.207 1.00 78.50 195 LYS A C 1
ATOM 1583 O O . LYS A 1 195 ? -1.663 2.725 7.396 1.00 78.50 195 LYS A O 1
ATOM 1588 N N . MET A 1 196 ? -1.624 3.631 9.452 1.00 82.62 196 MET A N 1
ATOM 1589 C CA . MET A 1 196 ? -2.781 2.947 10.003 1.00 82.62 196 MET A CA 1
ATOM 1590 C C . MET A 1 196 ? -3.764 3.990 10.523 1.00 82.62 196 MET A C 1
ATOM 1592 O O . MET A 1 196 ? -3.362 4.985 11.117 1.00 82.62 196 MET A O 1
ATOM 1596 N N . LYS A 1 197 ? -5.054 3.763 10.306 1.00 84.69 197 LYS A N 1
ATOM 1597 C CA . LYS A 1 197 ? -6.137 4.548 10.890 1.00 84.69 197 LYS A CA 1
ATOM 1598 C C . LYS A 1 197 ? -7.034 3.614 11.673 1.00 84.69 197 LYS A C 1
ATOM 1600 O O . LYS A 1 197 ? -7.609 2.692 11.100 1.00 84.69 197 LYS A O 1
ATOM 1605 N N . VAL A 1 198 ? -7.118 3.840 12.970 1.00 86.44 198 VAL A N 1
ATOM 1606 C CA . VAL A 1 198 ? -7.978 3.106 13.892 1.00 86.44 198 VAL A CA 1
ATOM 1607 C C . VAL A 1 198 ? -9.259 3.898 14.055 1.00 86.44 198 VAL A C 1
ATOM 1609 O O . VAL A 1 198 ? -9.217 5.100 14.307 1.00 86.44 198 VAL A O 1
ATOM 1612 N N . PHE A 1 199 ? -10.392 3.234 13.884 1.00 86.44 199 PHE A N 1
ATOM 1613 C CA . PHE A 1 199 ? -11.708 3.830 14.039 1.00 86.44 199 PHE A CA 1
ATOM 1614 C C . PHE A 1 199 ? -12.257 3.437 15.398 1.00 86.44 199 PHE A C 1
ATOM 1616 O O . PHE A 1 199 ? -12.442 2.250 15.651 1.00 86.44 199 PHE A O 1
ATOM 1623 N N . VAL A 1 200 ? -12.508 4.418 16.255 1.00 89.38 200 VAL A N 1
ATOM 1624 C CA . VAL A 1 200 ? -13.108 4.221 17.577 1.00 89.38 200 VAL A CA 1
ATOM 1625 C C . VAL A 1 200 ? -14.519 4.782 17.599 1.00 89.38 200 VAL A C 1
ATOM 1627 O O . VAL A 1 200 ? -14.828 5.726 16.863 1.00 89.38 200 VAL A O 1
ATOM 1630 N N . GLN A 1 201 ? -15.385 4.191 18.412 1.00 88.62 201 GLN A N 1
ATOM 1631 C CA . GLN A 1 201 ? -16.712 4.745 18.634 1.00 88.62 201 GLN A CA 1
ATOM 1632 C C . GLN A 1 201 ? -16.588 6.085 19.369 1.00 88.62 201 GLN A C 1
ATOM 1634 O O . GLN A 1 201 ? -15.751 6.228 20.262 1.00 88.62 201 GLN A O 1
ATOM 1639 N N . LYS A 1 202 ? -17.384 7.066 18.932 1.00 79.31 202 LYS A N 1
ATOM 1640 C CA . LYS A 1 202 ? -17.574 8.329 19.655 1.00 79.31 202 LYS A CA 1
ATOM 1641 C C . LYS A 1 202 ? -18.109 8.118 21.067 1.00 79.31 202 LYS A C 1
ATOM 1643 O O . LYS A 1 202 ? -18.974 7.232 21.235 1.00 79.31 202 LYS A O 1
#

Secondary structure (DSSP, 8-state):
----EE-TT-EEESEEEE--SSSPEEEESS-HHHHHHHHHHHHTTSEEEEE-SSTT-GGGEEEEE-S-EEHHHHHHHHHHHHHHHHHHHHHHS--EEEEEEEEB-SSS-EEETTEEE----SSS-EEEEEEEE-HHHHHHSPP--TTT---TT---EEEEEEEEEEEEEESBSS-GGG-EEEEEEEEEEEEETTEEEEEEE-